Protein AF-A0A1J4K9X2-F1 (afdb_monomer_lite)

Radius of gyration: 19.68 Å; chains: 1; bounding box: 57×58×42 Å

Secondary structure (DSSP, 8-state):
----PPTT---HHHHHHHHHHHHHHHHHHHHHHHHHT-SSSSPPPHHHHHHHHHHHHH-TTS-HHHHHHHHHHTS-TTS-HHHHHHHHHHHHHHHHT-S--GGGHHHHHHHHHHHHHHHHS---HHHHHHHHHHHHHHHHHHHHHHHHHH-TTB-TTS-B-TT--SGGGHHHHHHHHHHHHHHHHTTHHHHHT---HHHHHHHHHHHHHHHHHHHHHHHH-S-TTS-HHHHHHHHHHHHGGGSHHHHHHS-PPPTT----PPPPSS-S--

Structure (mmCIF, N/CA/C/O backbone):
data_AF-A0A1J4K9X2-F1
#
_entry.id   AF-A0A1J4K9X2-F1
#
loop_
_atom_site.group_PDB
_atom_site.id
_atom_site.type_symbol
_atom_site.label_atom_id
_atom_site.label_alt_id
_atom_site.label_comp_id
_atom_site.label_asym_id
_atom_site.label_entity_id
_atom_site.label_seq_id
_atom_site.pdbx_PDB_ins_code
_atom_site.Cartn_x
_atom_site.Cartn_y
_atom_site.Cartn_z
_atom_site.occupancy
_atom_site.B_iso_or_equiv
_atom_site.auth_seq_id
_atom_site.auth_comp_id
_atom_site.auth_asym_id
_atom_site.auth_atom_id
_atom_site.pdbx_PDB_model_num
ATOM 1 N N . MET A 1 1 ? -35.913 -26.364 -2.328 1.00 36.84 1 MET A N 1
ATOM 2 C CA . MET A 1 1 ? -35.379 -27.328 -1.347 1.00 36.84 1 MET A CA 1
ATOM 3 C C . MET A 1 1 ? -33.873 -27.359 -1.511 1.00 36.84 1 MET A C 1
ATOM 5 O O . MET A 1 1 ? -33.392 -27.977 -2.449 1.00 36.84 1 MET A O 1
ATOM 9 N N . PHE A 1 2 ? -33.136 -26.627 -0.678 1.00 41.75 2 PHE A N 1
ATOM 10 C CA . PHE A 1 2 ? -31.701 -26.869 -0.557 1.00 41.75 2 PHE A CA 1
ATOM 11 C C . PHE A 1 2 ? -31.561 -28.119 0.301 1.00 41.75 2 PHE A C 1
ATOM 13 O O . PHE A 1 2 ? -32.084 -28.145 1.414 1.00 41.75 2 PHE A O 1
ATOM 20 N N . ALA A 1 3 ? -30.977 -29.172 -0.266 1.00 46.19 3 ALA A N 1
ATOM 21 C CA . ALA A 1 3 ? -30.720 -30.404 0.457 1.00 46.19 3 ALA A CA 1
ATOM 22 C C . ALA A 1 3 ? -29.917 -30.062 1.716 1.00 46.19 3 ALA A C 1
ATOM 24 O O . ALA A 1 3 ? -28.830 -29.491 1.640 1.00 46.19 3 ALA A O 1
ATOM 25 N N . SER A 1 4 ? -30.499 -30.356 2.874 1.00 53.84 4 SER A N 1
ATOM 26 C CA . SER A 1 4 ? -29.803 -30.361 4.150 1.00 53.84 4 SER A CA 1
ATOM 27 C C . SER A 1 4 ? -28.722 -31.429 4.070 1.00 53.84 4 SER A C 1
ATOM 29 O O . SER A 1 4 ? -29.032 -32.620 4.116 1.00 53.84 4 SER A O 1
ATOM 31 N N . THR A 1 5 ? -27.471 -31.022 3.885 1.00 54.16 5 THR A N 1
ATOM 32 C CA . THR A 1 5 ? -26.358 -31.969 3.892 1.00 54.16 5 THR A CA 1
ATOM 33 C C . THR A 1 5 ? -26.283 -32.643 5.264 1.00 54.16 5 THR A C 1
ATOM 35 O O . THR A 1 5 ? -26.309 -31.926 6.272 1.00 54.16 5 THR A O 1
ATOM 38 N N . PRO A 1 6 ? -26.201 -33.981 5.341 1.00 51.81 6 PRO A N 1
ATOM 39 C CA . PRO A 1 6 ? -26.071 -34.673 6.613 1.00 51.81 6 PRO A CA 1
ATOM 40 C C . PRO A 1 6 ? -24.732 -34.328 7.288 1.00 51.81 6 PRO A C 1
ATOM 42 O O . PRO A 1 6 ? -23.736 -34.097 6.596 1.00 51.81 6 PRO A O 1
ATOM 45 N N . PRO A 1 7 ? -24.658 -34.312 8.628 1.00 51.16 7 PRO A N 1
ATOM 46 C CA . PRO A 1 7 ? -23.388 -34.182 9.331 1.00 51.16 7 PRO A CA 1
ATOM 47 C C . PRO A 1 7 ? -22.519 -35.421 9.057 1.00 51.16 7 PRO A C 1
ATOM 49 O O . PRO A 1 7 ? -22.952 -36.534 9.343 1.00 51.16 7 PRO A O 1
ATOM 52 N N . GLY A 1 8 ? -21.297 -35.233 8.548 1.00 54.59 8 GLY A N 1
ATOM 53 C CA . GLY A 1 8 ? -20.278 -36.292 8.482 1.00 54.59 8 GLY A CA 1
ATOM 54 C C . GLY A 1 8 ? -19.940 -36.869 7.102 1.00 54.59 8 GLY A C 1
ATOM 55 O O . GLY A 1 8 ? -19.100 -37.760 7.041 1.00 54.59 8 GLY A O 1
ATOM 56 N N . GLU A 1 9 ? -20.516 -36.377 6.000 1.00 60.06 9 GLU A N 1
ATOM 57 C CA . GLU A 1 9 ? -20.011 -36.722 4.662 1.00 60.06 9 GLU A CA 1
ATOM 58 C C . GLU A 1 9 ? -18.861 -35.788 4.265 1.00 60.06 9 GLU A C 1
ATOM 60 O O . GLU A 1 9 ? -19.036 -34.573 4.129 1.00 60.06 9 GLU A O 1
ATOM 65 N N . ASP A 1 10 ? -17.668 -36.360 4.080 1.00 61.88 10 ASP A N 1
ATOM 66 C CA . ASP A 1 10 ? -16.527 -35.649 3.512 1.00 61.88 10 ASP A CA 1
ATOM 67 C C . ASP A 1 10 ? -16.889 -35.172 2.103 1.00 61.88 10 ASP A C 1
ATOM 69 O O . ASP A 1 10 ? -17.131 -35.963 1.187 1.00 61.88 10 ASP A O 1
ATOM 73 N N . TRP A 1 11 ? -16.897 -33.852 1.918 1.00 73.56 11 TRP A N 1
ATOM 74 C CA . TRP A 1 11 ? -17.095 -33.197 0.629 1.00 73.56 11 TRP A CA 1
ATOM 75 C C . TRP A 1 11 ? -15.867 -33.419 -0.262 1.00 73.56 11 TRP A C 1
ATOM 77 O O . TRP A 1 11 ? -15.106 -32.499 -0.558 1.00 73.56 11 TRP A O 1
ATOM 87 N N . THR A 1 12 ? -15.646 -34.658 -0.689 1.00 78.25 12 THR A N 1
ATOM 88 C CA . THR A 1 12 ? -14.474 -35.089 -1.461 1.00 78.25 12 THR A CA 1
ATOM 89 C C . THR A 1 12 ? -14.262 -34.241 -2.715 1.00 78.25 12 THR A C 1
ATOM 91 O O . THR A 1 12 ? -13.129 -33.864 -3.010 1.00 78.25 12 THR A O 1
ATOM 94 N N . TRP A 1 13 ? -15.334 -33.841 -3.407 1.00 79.88 13 TRP A N 1
ATOM 95 C CA . TRP A 1 13 ? -15.255 -32.925 -4.552 1.00 79.88 13 TRP A CA 1
ATOM 96 C C . TRP A 1 13 ? -14.777 -31.518 -4.159 1.00 79.88 13 TRP A C 1
ATOM 98 O O . TRP A 1 13 ? -14.015 -30.898 -4.900 1.00 79.88 13 TRP A O 1
ATOM 108 N N . LEU A 1 14 ? -15.170 -31.012 -2.986 1.00 79.62 14 LEU A N 1
ATOM 109 C CA . LEU A 1 14 ? -14.707 -29.722 -2.472 1.00 79.62 14 LEU A CA 1
ATOM 110 C C . LEU A 1 14 ? -13.222 -29.802 -2.100 1.00 79.62 14 LEU A C 1
ATOM 112 O O . LEU A 1 14 ? -12.459 -28.907 -2.459 1.00 79.62 14 LEU A O 1
ATOM 116 N N . GLY A 1 15 ? -12.799 -30.902 -1.471 1.00 79.06 15 GLY A N 1
ATOM 117 C CA . GLY A 1 15 ? -11.389 -31.183 -1.191 1.00 79.06 15 GLY A CA 1
ATOM 118 C C . GLY A 1 15 ? -10.542 -31.289 -2.466 1.00 79.06 15 GLY A C 1
ATOM 119 O O . GLY A 1 15 ? -9.458 -30.713 -2.544 1.00 79.06 15 GLY A O 1
ATOM 120 N N . GLN A 1 16 ? -11.054 -31.938 -3.517 1.00 82.88 16 GLN A N 1
ATOM 121 C CA . GLN A 1 16 ? -10.395 -32.002 -4.830 1.00 82.88 16 GLN A CA 1
ATOM 122 C C . GLN A 1 16 ? -10.286 -30.626 -5.503 1.00 82.88 16 GLN A C 1
ATOM 124 O O . GLN A 1 16 ? -9.248 -30.307 -6.094 1.00 82.88 16 GLN A O 1
ATOM 129 N N . LEU A 1 17 ? -11.327 -29.791 -5.404 1.00 82.62 17 LEU A N 1
ATOM 130 C CA . LEU A 1 17 ? -11.296 -28.413 -5.900 1.00 82.62 17 LEU A CA 1
ATOM 131 C C . LEU A 1 17 ? -10.273 -27.563 -5.140 1.00 82.62 17 LEU A C 1
ATOM 133 O O . LEU A 1 17 ? -9.493 -26.851 -5.775 1.00 82.62 17 LEU A O 1
ATOM 137 N N . GLN A 1 18 ? -10.235 -27.663 -3.808 1.00 81.69 18 GLN A N 1
ATOM 138 C CA . GLN A 1 18 ? -9.232 -26.992 -2.976 1.00 81.69 18 GLN A CA 1
ATOM 139 C C . GLN A 1 18 ? -7.816 -27.445 -3.357 1.00 81.69 18 GLN A C 1
ATOM 141 O O . GLN A 1 18 ? -6.967 -26.610 -3.665 1.00 81.69 18 GLN A O 1
ATOM 146 N N . GLY A 1 19 ? -7.572 -28.755 -3.457 1.00 81.31 19 GLY A N 1
ATOM 147 C CA . GLY A 1 19 ? -6.276 -29.303 -3.871 1.00 81.31 19 GLY A CA 1
ATOM 148 C C . GLY A 1 19 ? -5.841 -28.847 -5.271 1.00 81.31 19 GLY A C 1
ATOM 149 O O . GLY A 1 19 ? -4.687 -28.460 -5.477 1.00 81.31 19 GLY A O 1
ATOM 150 N N . SER A 1 20 ? -6.771 -28.812 -6.229 1.00 83.75 20 SER A N 1
ATOM 151 C CA . SER A 1 20 ? -6.511 -28.306 -7.586 1.00 83.75 20 SER A CA 1
ATOM 152 C C . SER A 1 20 ? -6.168 -26.815 -7.577 1.00 83.75 20 SER A C 1
ATOM 154 O O . SER A 1 20 ? -5.219 -26.393 -8.242 1.00 83.75 20 SER A O 1
ATOM 156 N N . TYR A 1 21 ? -6.887 -26.023 -6.776 1.00 84.44 21 TYR A N 1
ATOM 157 C CA . TYR A 1 21 ? -6.611 -24.601 -6.588 1.00 84.44 21 TYR A CA 1
ATOM 158 C C . TYR A 1 21 ? -5.212 -24.363 -6.001 1.00 84.44 21 TYR A C 1
ATOM 160 O O . TYR A 1 21 ? -4.457 -23.567 -6.563 1.00 84.44 21 TYR A O 1
ATOM 168 N N . HIS A 1 22 ? -4.826 -25.084 -4.945 1.00 84.06 22 HIS A N 1
ATOM 169 C CA . HIS A 1 22 ? -3.490 -24.994 -4.341 1.00 84.06 22 HIS A CA 1
ATOM 170 C C . HIS A 1 22 ? -2.377 -25.304 -5.355 1.00 84.06 22 HIS A C 1
ATOM 172 O O . HIS A 1 22 ? -1.406 -24.553 -5.496 1.00 84.06 22 HIS A O 1
ATOM 178 N N . LYS A 1 23 ? -2.537 -26.373 -6.145 1.00 85.06 23 LYS A N 1
ATOM 179 C CA . LYS A 1 23 ? -1.567 -26.765 -7.181 1.00 85.06 23 LYS A CA 1
ATOM 180 C C . LYS A 1 23 ? -1.438 -25.720 -8.296 1.00 85.06 23 LYS A C 1
ATOM 182 O O . LYS A 1 23 ? -0.334 -25.408 -8.747 1.00 85.06 23 LYS A O 1
ATOM 187 N N . TRP A 1 24 ? -2.551 -25.159 -8.764 1.00 83.12 24 TRP A N 1
ATOM 188 C CA . TRP A 1 24 ? -2.521 -24.116 -9.797 1.00 83.12 24 TRP A CA 1
ATOM 189 C C . TRP A 1 24 ? -1.937 -22.806 -9.287 1.00 83.12 24 TRP A C 1
ATOM 191 O O . TRP A 1 24 ? -1.211 -22.125 -10.014 1.00 83.12 24 TRP A O 1
ATOM 201 N N . THR A 1 25 ? -2.240 -22.457 -8.042 1.00 83.44 25 THR A N 1
ATOM 202 C CA . THR A 1 25 ? -1.777 -21.211 -7.441 1.00 83.44 25 THR A CA 1
ATOM 203 C C . THR A 1 25 ? -0.273 -21.265 -7.194 1.00 83.44 25 THR A C 1
ATOM 205 O O . THR A 1 25 ? 0.437 -20.374 -7.661 1.00 83.44 25 THR A O 1
ATOM 208 N N . SER A 1 26 ? 0.240 -22.344 -6.596 1.00 81.88 26 SER A N 1
ATOM 209 C CA . SER A 1 26 ? 1.683 -22.532 -6.374 1.00 81.88 26 SER A CA 1
ATOM 210 C C . SER A 1 26 ? 2.491 -22.528 -7.679 1.00 81.88 26 SER A C 1
ATOM 212 O O . SER A 1 26 ? 3.511 -21.848 -7.770 1.00 81.88 26 SER A O 1
ATOM 214 N N . SER A 1 27 ? 1.997 -23.189 -8.731 1.00 86.81 27 SER A N 1
ATOM 215 C CA . SER A 1 27 ? 2.657 -23.207 -10.049 1.00 86.81 27 SER A CA 1
ATOM 216 C C . SER A 1 27 ? 2.594 -21.873 -10.810 1.00 86.81 27 SER A C 1
ATOM 218 O O . SER A 1 27 ? 3.437 -21.613 -11.669 1.00 86.81 27 SER A O 1
ATOM 220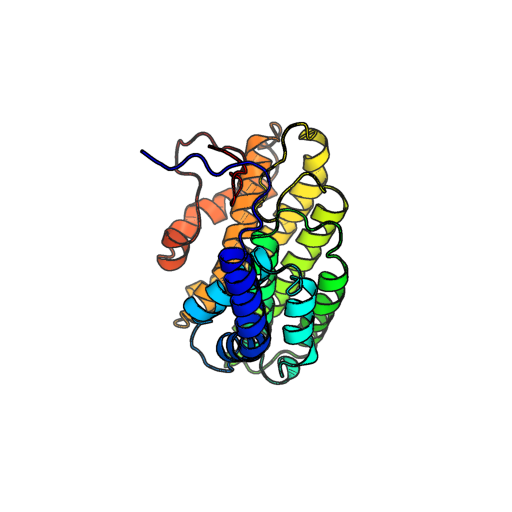 N N . SER A 1 28 ? 1.621 -21.006 -10.508 1.00 91.06 28 SER A N 1
ATOM 221 C CA . SER A 1 28 ? 1.394 -19.755 -11.248 1.00 91.06 28 SER A CA 1
ATOM 222 C C . SER A 1 28 ? 1.862 -18.488 -10.527 1.00 91.06 28 SER A C 1
ATOM 224 O O . SER A 1 28 ? 2.016 -17.448 -11.180 1.00 91.06 28 SER A O 1
ATOM 226 N N . LEU A 1 29 ? 2.077 -18.546 -9.209 1.00 93.12 29 LEU A N 1
ATOM 227 C CA . LEU A 1 29 ? 2.351 -17.383 -8.361 1.00 93.12 29 LEU A CA 1
ATOM 228 C C . LEU A 1 29 ? 3.569 -16.582 -8.840 1.00 93.12 29 LEU A C 1
ATOM 230 O O . LEU A 1 29 ? 3.461 -15.376 -9.068 1.00 93.12 29 LEU A O 1
ATOM 234 N N . SER A 1 30 ? 4.697 -17.254 -9.083 1.00 93.38 30 SER A N 1
ATOM 235 C CA . SER A 1 30 ? 5.935 -16.632 -9.582 1.00 93.38 30 SER A CA 1
ATOM 236 C C . SER A 1 30 ? 5.719 -15.898 -10.913 1.00 93.38 30 SER A C 1
ATOM 238 O O . SER A 1 30 ? 6.192 -14.774 -11.112 1.00 93.38 30 SER A O 1
ATOM 240 N N . SER A 1 31 ? 4.917 -16.484 -11.812 1.00 95.88 31 SER A N 1
ATOM 241 C CA . SER A 1 31 ? 4.542 -15.873 -13.090 1.00 95.88 31 SER A CA 1
ATOM 242 C C . SER A 1 31 ? 3.715 -14.606 -12.886 1.00 95.88 31 SER A C 1
ATOM 244 O O . SER A 1 31 ? 3.932 -13.612 -13.583 1.00 95.88 31 SER A O 1
ATOM 246 N N . TRP A 1 32 ? 2.759 -14.611 -11.952 1.00 97.19 32 TRP A N 1
ATOM 247 C CA . TRP A 1 32 ? 1.945 -13.431 -11.655 1.00 97.19 32 TRP A CA 1
ATOM 248 C C . TRP A 1 32 ? 2.773 -12.320 -11.012 1.00 97.19 32 TRP A C 1
ATOM 250 O O . TRP A 1 32 ? 2.668 -11.181 -11.467 1.00 97.19 32 TRP A O 1
ATOM 260 N N . LEU A 1 33 ? 3.641 -12.650 -10.051 1.00 97.00 33 LEU A N 1
ATOM 261 C CA . LEU A 1 33 ? 4.551 -11.699 -9.402 1.00 97.00 33 LEU A CA 1
ATOM 262 C C . LEU A 1 33 ? 5.499 -11.058 -10.419 1.00 97.00 33 LEU A C 1
ATOM 264 O O . LEU A 1 33 ? 5.585 -9.833 -10.509 1.00 97.00 33 LEU A O 1
ATOM 268 N N . THR A 1 34 ? 6.119 -11.866 -11.281 1.00 96.75 34 THR A N 1
ATOM 269 C CA . THR A 1 34 ? 6.989 -11.380 -12.363 1.00 96.75 34 THR A CA 1
ATOM 270 C C . THR A 1 34 ? 6.233 -10.508 -13.368 1.00 96.75 34 THR A C 1
ATOM 272 O O . THR A 1 34 ? 6.741 -9.483 -13.821 1.00 96.75 34 THR A O 1
ATOM 275 N N . LYS A 1 35 ? 4.999 -10.882 -13.734 1.00 97.31 35 LYS A N 1
ATOM 276 C CA . LYS A 1 35 ? 4.174 -10.100 -14.671 1.00 97.31 35 LYS A CA 1
ATOM 277 C C . LYS A 1 35 ? 3.689 -8.781 -14.072 1.00 97.31 35 LYS A C 1
ATOM 279 O O . LYS A 1 35 ? 3.545 -7.822 -14.829 1.00 97.31 35 LYS A O 1
ATOM 284 N N . ALA A 1 36 ? 3.435 -8.731 -12.767 1.00 97.44 36 ALA A N 1
ATOM 285 C CA . ALA A 1 36 ? 3.026 -7.519 -12.064 1.00 97.44 36 ALA A CA 1
ATOM 286 C C . ALA A 1 36 ? 4.192 -6.534 -11.857 1.00 97.44 36 ALA A C 1
ATOM 288 O O . ALA A 1 36 ? 3.965 -5.330 -11.819 1.00 97.44 36 ALA A O 1
ATOM 289 N N . THR A 1 37 ? 5.434 -7.027 -11.812 1.00 97.81 37 THR A N 1
ATOM 290 C CA . THR A 1 37 ? 6.649 -6.248 -11.500 1.00 97.81 37 THR A CA 1
ATOM 291 C C . THR A 1 37 ? 7.623 -6.167 -12.681 1.00 97.81 37 THR A C 1
ATOM 293 O O . THR A 1 37 ? 8.842 -6.264 -12.532 1.00 97.81 37 THR A O 1
ATOM 296 N N . LYS A 1 38 ? 7.101 -6.030 -13.906 1.00 96.38 38 LYS A N 1
ATOM 297 C CA . LYS A 1 38 ? 7.948 -5.796 -15.087 1.00 96.38 38 LYS A CA 1
ATOM 298 C C . LYS A 1 38 ? 8.507 -4.369 -15.085 1.00 96.38 38 LYS A C 1
ATOM 300 O O . LYS A 1 38 ? 7.772 -3.434 -14.761 1.00 96.38 38 LYS A O 1
ATOM 305 N N . ALA A 1 39 ? 9.738 -4.218 -15.576 1.00 94.19 39 ALA A N 1
ATOM 306 C CA . ALA A 1 39 ? 10.434 -2.960 -15.888 1.00 94.19 39 ALA A CA 1
ATOM 307 C C . ALA A 1 39 ? 9.805 -2.196 -17.077 1.00 94.19 39 ALA A C 1
ATOM 309 O O . ALA A 1 39 ? 10.451 -1.865 -18.068 1.00 94.19 39 ALA A O 1
ATOM 310 N N . LYS A 1 40 ? 8.492 -1.986 -17.024 1.00 93.31 40 LYS A N 1
ATOM 311 C CA . LYS A 1 40 ? 7.721 -1.208 -17.997 1.00 93.31 40 LYS A CA 1
ATOM 312 C C . LYS A 1 40 ? 7.156 0.028 -17.315 1.00 93.31 40 LYS A C 1
ATOM 3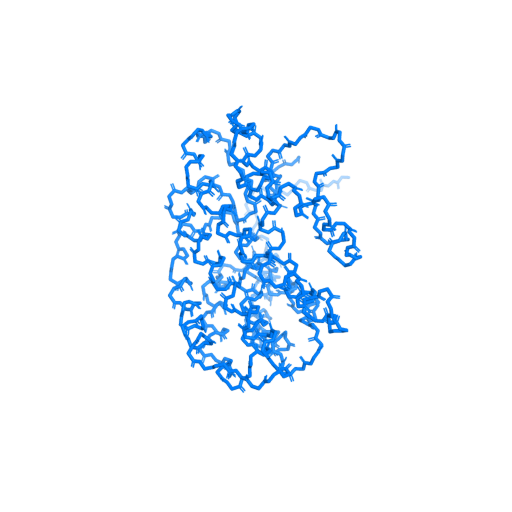14 O O . LYS A 1 40 ? 6.929 -0.011 -16.110 1.00 93.31 40 LYS A O 1
ATOM 319 N N . TYR A 1 41 ? 6.852 1.059 -18.087 1.00 93.00 41 TYR A N 1
ATOM 320 C CA . TYR A 1 41 ? 6.121 2.242 -17.616 1.00 93.00 41 TYR A CA 1
ATOM 321 C C . TYR A 1 41 ? 4.603 2.009 -17.531 1.00 93.00 41 TYR A C 1
ATOM 323 O O . TYR A 1 41 ? 3.845 2.954 -17.391 1.00 93.00 41 TYR A O 1
ATOM 331 N N . ASP A 1 42 ? 4.155 0.751 -17.627 1.00 95.00 42 ASP A N 1
ATOM 332 C CA . ASP A 1 42 ? 2.770 0.365 -17.357 1.00 95.00 42 ASP A CA 1
ATOM 333 C C . ASP A 1 42 ? 2.586 0.058 -15.864 1.00 95.00 42 ASP A C 1
ATOM 335 O O . ASP A 1 42 ? 3.457 -0.605 -15.273 1.00 95.00 42 ASP A O 1
ATOM 339 N N . PRO A 1 43 ? 1.429 0.380 -15.267 1.00 95.94 43 PRO A N 1
ATOM 340 C CA . PRO A 1 43 ? 1.153 0.008 -13.890 1.00 95.94 43 PRO A CA 1
ATOM 341 C C . PRO A 1 43 ? 1.085 -1.516 -13.714 1.00 95.94 43 PRO A C 1
ATOM 343 O O . PRO A 1 43 ? 0.844 -2.257 -14.681 1.00 95.94 43 PRO A O 1
ATOM 346 N N . PRO A 1 44 ? 1.270 -2.032 -12.481 1.00 97.31 44 PRO A N 1
ATOM 347 C CA . PRO A 1 44 ? 0.956 -3.421 -12.173 1.00 97.31 44 PRO A CA 1
ATOM 348 C C . PRO A 1 44 ? -0.448 -3.772 -12.668 1.00 97.31 44 PRO A C 1
ATOM 350 O O . PRO A 1 44 ? -1.443 -3.177 -12.260 1.00 97.31 44 PRO A O 1
ATOM 353 N N . LYS A 1 45 ? -0.557 -4.751 -13.574 1.00 95.50 45 LYS A N 1
ATOM 354 C CA . LYS A 1 45 ? -1.867 -5.113 -14.131 1.00 95.50 45 LYS A CA 1
ATOM 355 C C . LYS A 1 45 ? -2.771 -5.630 -13.014 1.00 95.50 45 LYS A C 1
ATOM 357 O O . LYS A 1 45 ? -2.476 -6.679 -12.435 1.00 95.50 45 LYS A O 1
ATOM 362 N N . ALA A 1 46 ? -3.914 -4.975 -12.808 1.00 93.44 46 ALA A N 1
ATOM 363 C CA . ALA A 1 46 ? -4.869 -5.285 -11.740 1.00 93.44 46 ALA A CA 1
ATOM 364 C C . ALA A 1 46 ? -5.229 -6.779 -11.651 1.00 93.44 46 ALA A C 1
ATOM 366 O O . ALA A 1 46 ? -5.304 -7.341 -10.562 1.00 93.44 46 ALA A O 1
ATOM 367 N N . LYS A 1 47 ? -5.364 -7.476 -12.791 1.00 96.12 47 LYS A N 1
ATOM 368 C CA . LYS A 1 47 ? -5.646 -8.923 -12.810 1.00 96.12 47 LYS A CA 1
ATOM 369 C C . LYS A 1 47 ? -4.571 -9.784 -12.136 1.00 96.12 47 LYS A C 1
ATOM 371 O O . LYS A 1 47 ? -4.900 -10.840 -11.609 1.00 96.12 47 LYS A O 1
ATOM 376 N N . HIS A 1 48 ? -3.298 -9.388 -12.190 1.00 97.25 48 HIS A N 1
ATOM 377 C CA . HIS A 1 48 ? -2.207 -10.126 -11.547 1.00 97.25 48 HIS A CA 1
ATOM 378 C C . HIS A 1 48 ? -2.145 -9.801 -10.060 1.00 97.25 48 HIS A C 1
ATOM 380 O O . HIS A 1 48 ? -2.105 -10.729 -9.259 1.00 97.25 48 HIS A O 1
ATOM 386 N N . VAL A 1 49 ? -2.255 -8.518 -9.705 1.00 96.75 49 VAL A N 1
ATOM 387 C CA . VAL A 1 49 ? -2.328 -8.061 -8.309 1.00 96.75 49 VAL A CA 1
ATOM 388 C C . VAL A 1 49 ? -3.488 -8.750 -7.586 1.00 96.75 49 VAL A C 1
ATOM 390 O O . VAL A 1 49 ? -3.280 -9.405 -6.573 1.00 96.75 49 VAL A O 1
ATOM 393 N N . ARG A 1 50 ? -4.694 -8.743 -8.171 1.00 94.88 50 ARG A N 1
ATOM 394 C CA . ARG A 1 50 ? -5.874 -9.413 -7.604 1.00 94.88 50 ARG A CA 1
ATOM 395 C C . ARG A 1 50 ? -5.669 -10.914 -7.401 1.00 94.88 50 ARG A C 1
ATOM 397 O O . ARG A 1 50 ? -6.115 -11.448 -6.395 1.00 94.88 50 ARG A O 1
ATOM 404 N N . ARG A 1 51 ? -5.013 -11.607 -8.337 1.00 95.31 51 ARG A N 1
ATOM 405 C CA . ARG A 1 51 ? -4.724 -13.045 -8.189 1.00 95.31 51 ARG A CA 1
ATOM 406 C C . ARG A 1 51 ? -3.753 -13.316 -7.043 1.00 95.31 51 ARG A C 1
ATOM 408 O O . ARG A 1 51 ? -3.973 -14.278 -6.323 1.00 95.31 51 ARG A O 1
ATOM 415 N N . ILE A 1 52 ? -2.740 -12.468 -6.862 1.00 95.94 52 ILE A N 1
ATOM 416 C CA . ILE A 1 52 ? -1.794 -12.553 -5.740 1.00 95.94 52 ILE A CA 1
ATOM 417 C C . ILE A 1 52 ? -2.526 -12.326 -4.410 1.00 95.94 52 ILE A C 1
ATOM 419 O O . ILE A 1 52 ? -2.393 -13.141 -3.508 1.00 95.94 52 ILE A O 1
ATOM 423 N N . LEU A 1 53 ? -3.365 -11.287 -4.313 1.00 94.19 53 LEU A N 1
ATOM 424 C CA . LEU A 1 53 ? -4.154 -11.020 -3.103 1.00 94.19 53 LEU A CA 1
ATOM 425 C C . LEU A 1 53 ? -5.085 -12.184 -2.759 1.00 94.19 53 LEU A C 1
ATOM 427 O O . LEU A 1 53 ? -5.100 -12.658 -1.631 1.00 94.19 53 LEU A O 1
ATOM 431 N N . VAL A 1 54 ? -5.847 -12.675 -3.742 1.00 92.62 54 VAL A N 1
ATOM 432 C CA . VAL A 1 54 ? -6.771 -13.798 -3.534 1.00 92.62 54 VAL A CA 1
ATOM 433 C C . VAL A 1 54 ? -6.015 -15.068 -3.149 1.00 92.62 54 VAL A C 1
ATOM 435 O O . VAL A 1 54 ? -6.492 -15.793 -2.284 1.00 92.62 54 VAL A O 1
ATOM 438 N N . ALA A 1 55 ? -4.848 -15.318 -3.749 1.00 91.75 55 ALA A N 1
ATOM 439 C CA . ALA A 1 55 ? -3.980 -16.425 -3.366 1.00 91.75 55 ALA A CA 1
ATOM 440 C C . ALA A 1 55 ? -3.571 -16.319 -1.892 1.00 91.75 55 ALA A C 1
ATOM 442 O O . ALA A 1 55 ? -3.805 -17.257 -1.142 1.00 91.75 55 ALA A O 1
ATOM 443 N N . SER A 1 56 ? -3.069 -15.161 -1.455 1.00 91.19 56 SER A N 1
ATOM 444 C CA . SER A 1 56 ? -2.658 -14.964 -0.060 1.00 91.19 56 SER A CA 1
ATOM 445 C C . SER A 1 56 ? -3.796 -14.995 0.957 1.00 91.19 56 SER A C 1
ATOM 447 O O . SER A 1 56 ? -3.554 -15.274 2.124 1.00 91.19 56 SER A O 1
ATOM 449 N N . LEU A 1 57 ? -5.033 -14.723 0.536 1.00 88.50 57 LEU A N 1
ATOM 450 C CA . LEU A 1 57 ? -6.209 -14.803 1.407 1.00 88.50 57 LEU A CA 1
ATOM 451 C C . LEU A 1 57 ? -6.816 -16.209 1.480 1.00 88.50 57 LEU A C 1
ATOM 453 O O . LEU A 1 57 ? -7.460 -16.543 2.469 1.00 88.50 57 LEU A O 1
ATOM 457 N N . ARG A 1 58 ? -6.682 -17.014 0.420 1.00 86.19 58 ARG A N 1
ATOM 458 C CA . ARG A 1 58 ? -7.335 -18.331 0.313 1.00 86.19 58 ARG A CA 1
ATOM 459 C C . ARG A 1 58 ? -6.402 -19.504 0.562 1.00 86.19 58 ARG A C 1
ATOM 461 O O . ARG A 1 58 ? -6.883 -20.594 0.849 1.00 86.19 58 ARG A O 1
ATOM 468 N N . ASP A 1 59 ? -5.102 -19.302 0.407 1.00 85.38 59 ASP A N 1
ATOM 469 C CA . ASP A 1 59 ? -4.098 -20.346 0.513 1.00 85.38 59 ASP A CA 1
ATOM 470 C C . ASP A 1 59 ? -3.102 -20.006 1.622 1.00 85.38 59 ASP A C 1
ATOM 472 O O . ASP A 1 59 ? -2.239 -19.144 1.458 1.00 85.38 59 ASP A O 1
ATOM 476 N N . ALA A 1 60 ? -3.197 -20.722 2.743 1.00 81.94 60 ALA A N 1
ATOM 477 C CA . ALA A 1 60 ? -2.314 -20.534 3.891 1.00 81.94 60 ALA A CA 1
ATOM 478 C C . ALA A 1 60 ? -0.828 -20.779 3.560 1.00 81.94 60 ALA A C 1
ATOM 480 O O . ALA A 1 60 ? 0.045 -20.255 4.251 1.00 81.94 60 ALA A O 1
ATOM 481 N N . SER A 1 61 ? -0.516 -21.530 2.494 1.00 83.44 61 SER A N 1
ATOM 482 C CA . SER A 1 61 ? 0.869 -21.719 2.041 1.00 83.44 61 SER A CA 1
ATOM 483 C C . SER A 1 61 ? 1.461 -20.461 1.382 1.00 83.44 61 SER A C 1
ATOM 485 O O . SER A 1 61 ? 2.684 -20.307 1.297 1.00 83.44 61 SER A O 1
ATOM 487 N N . ILE A 1 62 ? 0.612 -19.518 0.963 1.00 88.75 62 ILE A N 1
ATOM 488 C CA . ILE A 1 62 ? 0.993 -18.283 0.270 1.00 88.75 62 ILE A CA 1
ATOM 489 C C . ILE A 1 62 ? 0.878 -17.107 1.238 1.00 88.75 62 ILE A C 1
ATOM 491 O O . ILE A 1 62 ? 0.080 -16.185 1.075 1.00 88.75 62 ILE A O 1
ATOM 495 N N . SER A 1 63 ? 1.715 -17.121 2.270 1.00 91.00 63 SER A N 1
ATOM 496 C CA . SER A 1 63 ? 1.750 -16.030 3.242 1.00 91.00 63 SER A CA 1
ATOM 497 C C . SER A 1 63 ? 2.248 -14.715 2.610 1.00 91.00 63 SER A C 1
ATOM 499 O O . SER A 1 63 ? 3.076 -14.742 1.688 1.00 91.00 63 SER A O 1
ATOM 501 N N . PRO A 1 64 ? 1.822 -13.545 3.128 1.00 93.81 64 PRO A N 1
ATOM 502 C CA . PRO A 1 64 ? 2.392 -12.255 2.737 1.00 93.81 64 PRO A CA 1
ATOM 503 C C . PRO A 1 64 ? 3.918 -12.222 2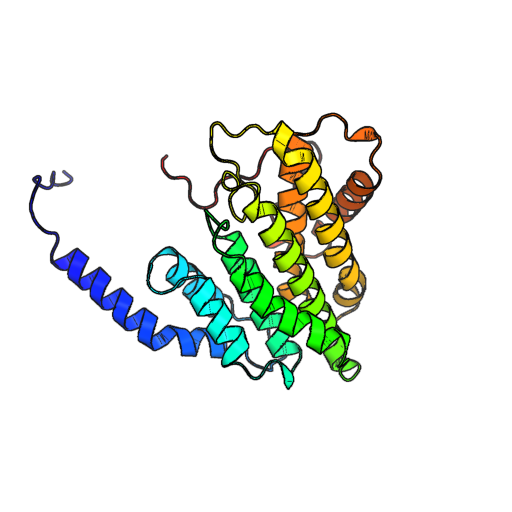.853 1.00 93.81 64 PRO A C 1
ATOM 505 O O . PRO A 1 64 ? 4.586 -11.639 2.007 1.00 93.81 64 PRO A O 1
ATOM 508 N N . TYR A 1 65 ? 4.484 -12.907 3.853 1.00 94.31 65 TYR A N 1
ATOM 509 C CA . TYR A 1 65 ? 5.931 -13.030 4.009 1.00 94.31 65 TYR A CA 1
ATOM 510 C C . TYR A 1 65 ? 6.584 -13.762 2.829 1.00 94.31 65 TYR A C 1
ATOM 512 O O . TYR A 1 65 ? 7.550 -13.251 2.270 1.00 94.31 65 TYR A O 1
ATOM 520 N N . ASN A 1 66 ? 6.038 -14.904 2.397 1.00 93.00 66 ASN A N 1
ATOM 521 C CA . ASN A 1 66 ? 6.575 -15.663 1.261 1.00 93.00 66 ASN A CA 1
ATOM 522 C C . ASN A 1 66 ? 6.520 -14.848 -0.039 1.00 93.00 66 ASN A C 1
ATOM 524 O O . ASN A 1 66 ? 7.460 -14.873 -0.835 1.00 93.00 66 ASN A O 1
ATOM 528 N N . VAL A 1 67 ? 5.439 -14.088 -0.239 1.00 96.25 67 VAL A N 1
ATOM 529 C CA . VAL A 1 67 ? 5.309 -13.198 -1.397 1.00 96.25 67 VAL A CA 1
ATOM 530 C C . VAL A 1 67 ? 6.330 -12.060 -1.339 1.00 96.25 67 VAL A C 1
ATOM 532 O O . VAL A 1 67 ? 7.032 -11.831 -2.324 1.00 96.25 67 VAL A O 1
ATOM 535 N N . SER A 1 68 ? 6.456 -11.380 -0.196 1.00 97.25 68 SER A N 1
ATOM 536 C CA . SER A 1 68 ? 7.451 -10.320 0.013 1.00 97.25 68 SER A CA 1
ATOM 537 C C . SER A 1 68 ? 8.869 -10.831 -0.204 1.00 97.25 68 SER A C 1
ATOM 539 O O . SER A 1 68 ? 9.649 -10.201 -0.912 1.00 97.25 68 SER A O 1
ATOM 541 N N . ARG A 1 69 ? 9.185 -12.013 0.330 1.00 96.50 69 ARG A N 1
ATOM 542 C CA . ARG A 1 69 ? 10.480 -12.664 0.151 1.00 96.50 69 ARG A CA 1
ATOM 543 C C . ARG A 1 69 ? 10.793 -12.886 -1.325 1.00 96.50 69 ARG A C 1
ATOM 545 O O . ARG A 1 69 ? 11.834 -12.438 -1.782 1.00 96.50 69 ARG A O 1
ATOM 552 N N . TYR A 1 70 ? 9.871 -13.463 -2.098 1.00 96.44 70 TYR A N 1
ATOM 553 C CA . TYR A 1 70 ? 10.055 -13.614 -3.546 1.00 96.44 70 TYR A CA 1
ATOM 554 C C . TYR A 1 70 ? 10.270 -12.261 -4.245 1.00 96.44 70 TYR A C 1
ATOM 556 O O . TYR A 1 70 ? 11.144 -12.119 -5.096 1.00 96.44 70 TYR A O 1
ATOM 564 N N . LEU A 1 71 ? 9.479 -11.243 -3.894 1.00 97.81 71 LEU A N 1
ATOM 565 C CA . LEU A 1 71 ? 9.580 -9.917 -4.504 1.00 97.81 71 LEU A CA 1
ATOM 566 C C . LEU A 1 71 ? 10.926 -9.228 -4.237 1.00 97.81 71 LEU A C 1
ATOM 568 O O . LEU A 1 71 ? 11.372 -8.463 -5.092 1.00 97.81 71 LEU A O 1
ATOM 572 N N . ILE A 1 72 ? 11.556 -9.483 -3.089 1.00 97.50 72 ILE A N 1
ATOM 573 C CA . ILE A 1 72 ? 12.822 -8.850 -2.695 1.00 97.50 72 ILE A CA 1
ATOM 574 C C . ILE A 1 72 ? 14.045 -9.716 -3.031 1.00 97.50 72 ILE A C 1
ATOM 576 O O . ILE A 1 72 ? 15.088 -9.175 -3.389 1.00 97.50 72 ILE A O 1
ATOM 580 N N . GLU A 1 73 ? 13.948 -11.039 -2.962 1.00 96.44 73 GLU A N 1
ATOM 581 C CA . GLU A 1 73 ? 15.088 -11.930 -3.216 1.00 96.44 73 GLU A CA 1
ATOM 582 C C . GLU A 1 73 ? 15.218 -12.303 -4.702 1.00 96.44 73 GLU A C 1
ATOM 584 O O . GLU A 1 73 ? 16.330 -12.356 -5.217 1.00 96.44 73 GLU A O 1
ATOM 589 N N . GLU A 1 74 ? 14.105 -12.479 -5.425 1.00 96.31 74 GLU A N 1
ATOM 590 C CA . GLU A 1 74 ? 14.123 -13.014 -6.801 1.00 96.31 74 GLU A CA 1
ATOM 591 C C . GLU A 1 74 ? 13.967 -11.944 -7.889 1.00 96.31 74 GLU A C 1
ATOM 593 O O . GLU A 1 74 ? 14.294 -12.162 -9.060 1.00 96.31 74 GLU A O 1
ATOM 598 N N . ARG A 1 75 ? 13.399 -10.776 -7.561 1.00 96.94 75 ARG A N 1
ATOM 599 C CA . ARG A 1 75 ? 13.199 -9.709 -8.556 1.00 96.94 75 ARG A CA 1
ATOM 600 C C . ARG A 1 75 ? 14.440 -8.819 -8.631 1.00 96.94 75 ARG A C 1
ATOM 602 O O . ARG A 1 75 ? 14.975 -8.443 -7.592 1.00 96.94 75 ARG A O 1
ATOM 609 N N . PRO A 1 76 ? 14.861 -8.383 -9.834 1.00 96.75 76 PRO A N 1
ATOM 610 C CA . PRO A 1 76 ? 16.054 -7.553 -10.010 1.00 96.75 76 PRO A CA 1
ATOM 611 C C . PRO A 1 76 ? 15.761 -6.077 -9.695 1.00 96.75 76 PRO A C 1
ATOM 613 O O . PRO A 1 76 ? 15.991 -5.192 -10.515 1.00 96.75 76 PRO A O 1
ATOM 616 N N . TRP A 1 77 ? 15.201 -5.802 -8.516 1.00 96.88 77 TRP A N 1
ATOM 617 C CA . TRP A 1 77 ? 14.756 -4.467 -8.124 1.00 96.88 77 TRP A CA 1
ATOM 618 C C . TRP A 1 77 ? 15.906 -3.485 -7.918 1.00 96.88 77 TRP A C 1
ATOM 620 O O . TRP A 1 77 ? 15.657 -2.296 -8.018 1.00 96.88 77 TRP A O 1
ATOM 630 N N . ARG A 1 78 ? 17.141 -3.950 -7.673 1.00 96.12 78 ARG A N 1
ATOM 631 C CA . ARG A 1 78 ? 18.342 -3.094 -7.589 1.00 96.12 78 ARG A CA 1
ATOM 632 C C . ARG A 1 78 ? 18.725 -2.485 -8.936 1.00 96.12 78 ARG A C 1
ATOM 634 O O . ARG A 1 78 ? 19.276 -1.399 -8.992 1.00 96.12 78 ARG A O 1
ATOM 641 N N . ASN A 1 79 ? 18.388 -3.171 -10.025 1.00 95.00 79 ASN A N 1
ATOM 642 C CA . ASN A 1 79 ? 18.760 -2.746 -11.371 1.00 95.00 79 ASN A CA 1
ATOM 643 C C . ASN A 1 79 ? 17.734 -1.773 -11.973 1.00 95.00 79 ASN A C 1
ATOM 645 O O . ASN A 1 79 ? 18.002 -1.170 -13.006 1.00 95.00 79 ASN A O 1
ATOM 649 N N . ASP A 1 80 ? 16.534 -1.674 -11.388 1.00 95.94 80 ASP A N 1
ATOM 650 C CA . ASP A 1 80 ? 15.440 -0.880 -11.944 1.00 95.94 80 ASP A CA 1
ATOM 651 C C . ASP A 1 80 ? 14.457 -0.424 -10.856 1.00 95.94 80 ASP A C 1
ATOM 653 O O . ASP A 1 80 ? 13.686 -1.221 -10.303 1.00 95.94 80 ASP A O 1
ATOM 657 N N . ALA A 1 81 ? 14.428 0.885 -10.600 1.00 96.62 81 ALA A N 1
ATOM 658 C CA . ALA A 1 81 ? 13.573 1.493 -9.585 1.00 96.62 81 ALA A CA 1
ATOM 659 C C . ALA A 1 81 ? 12.070 1.255 -9.832 1.00 96.62 81 ALA A C 1
ATOM 661 O O . ALA A 1 81 ? 11.284 1.184 -8.885 1.00 96.62 81 ALA A O 1
ATOM 662 N N . ARG A 1 82 ? 11.643 1.046 -11.087 1.00 96.62 82 ARG A N 1
ATOM 663 C CA . ARG A 1 82 ? 10.242 0.723 -11.412 1.00 96.62 82 ARG A CA 1
ATOM 664 C C . ARG A 1 82 ? 9.870 -0.661 -10.907 1.00 96.62 82 ARG A C 1
ATOM 666 O O . ARG A 1 82 ? 8.729 -0.877 -10.507 1.00 96.62 82 ARG A O 1
ATOM 673 N N . ILE A 1 83 ? 10.805 -1.614 -10.939 1.00 98.06 83 ILE A N 1
ATOM 674 C CA . ILE A 1 83 ? 10.587 -2.939 -10.348 1.00 98.06 83 ILE A CA 1
ATOM 675 C C . ILE A 1 83 ? 10.465 -2.792 -8.832 1.00 98.06 83 ILE A C 1
ATOM 677 O O . ILE A 1 83 ? 9.505 -3.316 -8.272 1.00 98.06 83 ILE A O 1
ATOM 681 N N . ALA A 1 84 ? 11.365 -2.038 -8.193 1.00 98.19 84 ALA A N 1
ATOM 682 C CA . ALA A 1 84 ? 11.334 -1.801 -6.749 1.00 98.19 84 ALA A CA 1
ATOM 683 C C . ALA A 1 84 ? 9.996 -1.207 -6.283 1.00 98.19 84 ALA A C 1
ATOM 685 O O . ALA A 1 84 ? 9.335 -1.783 -5.418 1.00 98.19 84 ALA A O 1
ATOM 686 N N . ALA A 1 85 ? 9.542 -0.128 -6.926 1.00 98.19 85 ALA A N 1
ATOM 687 C CA . ALA A 1 85 ? 8.281 0.525 -6.590 1.00 98.19 85 ALA A CA 1
ATOM 688 C C . ALA A 1 85 ? 7.079 -0.421 -6.744 1.00 98.19 85 ALA A C 1
ATOM 690 O O . ALA A 1 85 ? 6.207 -0.471 -5.881 1.00 98.19 85 ALA A O 1
ATOM 691 N N . LYS A 1 86 ? 7.049 -1.238 -7.807 1.00 98.69 86 LYS A N 1
ATOM 692 C CA . LYS A 1 86 ? 5.981 -2.229 -8.024 1.00 98.69 86 LYS A CA 1
ATOM 693 C C . LYS A 1 86 ? 6.023 -3.376 -7.020 1.00 98.69 86 LYS A C 1
ATOM 695 O O . LYS A 1 86 ? 4.965 -3.865 -6.634 1.00 98.69 86 LYS A O 1
ATOM 700 N N . CYS A 1 87 ? 7.213 -3.825 -6.616 1.00 98.62 87 CYS A N 1
ATOM 701 C CA . CYS A 1 87 ? 7.363 -4.825 -5.562 1.00 98.62 87 CYS A CA 1
ATOM 702 C C . CYS A 1 87 ? 6.773 -4.298 -4.250 1.00 98.62 87 CYS A C 1
ATOM 704 O O . CYS A 1 87 ? 5.883 -4.932 -3.688 1.00 98.62 87 CYS A O 1
ATOM 706 N N . LEU A 1 88 ? 7.203 -3.113 -3.810 1.00 98.62 88 LEU A N 1
ATOM 707 C CA . LEU A 1 88 ? 6.736 -2.516 -2.559 1.00 98.62 88 LEU A CA 1
ATOM 708 C C . LEU A 1 88 ? 5.242 -2.162 -2.599 1.00 98.62 88 LEU A C 1
ATOM 710 O O . LEU A 1 88 ? 4.539 -2.407 -1.624 1.00 98.62 88 LEU A O 1
ATOM 714 N N . TYR A 1 89 ? 4.724 -1.709 -3.745 1.00 98.56 89 TYR A N 1
ATOM 715 C CA . TYR A 1 89 ? 3.286 -1.533 -3.979 1.00 98.56 89 TYR A CA 1
ATOM 716 C C . TYR A 1 89 ? 2.486 -2.814 -3.694 1.00 98.56 89 TYR A C 1
ATOM 718 O O . TYR A 1 89 ? 1.488 -2.776 -2.977 1.00 98.56 89 TYR A O 1
ATOM 726 N N . ILE A 1 90 ? 2.925 -3.968 -4.217 1.00 98.62 90 ILE A N 1
ATOM 727 C CA . ILE A 1 90 ? 2.236 -5.247 -3.976 1.00 98.62 90 ILE A CA 1
ATOM 728 C C . ILE A 1 90 ? 2.297 -5.617 -2.491 1.00 98.62 90 ILE A C 1
ATOM 730 O O . ILE A 1 90 ? 1.298 -6.087 -1.949 1.00 98.62 90 ILE A O 1
ATOM 734 N N . ILE A 1 91 ? 3.443 -5.400 -1.839 1.00 98.62 91 ILE A N 1
ATOM 735 C CA . ILE A 1 91 ? 3.626 -5.704 -0.415 1.00 98.62 91 ILE A CA 1
ATOM 736 C C . ILE A 1 91 ? 2.691 -4.847 0.444 1.00 98.62 91 ILE A C 1
ATOM 738 O O . ILE A 1 91 ? 1.978 -5.398 1.281 1.00 98.62 91 ILE A O 1
ATOM 742 N N . LEU A 1 92 ? 2.625 -3.532 0.214 1.00 98.56 92 LEU A N 1
ATOM 743 C CA . LEU A 1 92 ? 1.744 -2.650 0.983 1.00 98.56 92 LEU A CA 1
ATOM 744 C C . LEU A 1 92 ? 0.271 -3.046 0.818 1.00 98.56 92 LEU A C 1
ATOM 746 O O . LEU A 1 92 ? -0.439 -3.181 1.813 1.00 98.56 92 LEU A O 1
ATOM 750 N N . ILE A 1 93 ? -0.178 -3.331 -0.409 1.00 97.69 93 ILE A N 1
ATOM 751 C CA . ILE A 1 93 ? -1.561 -3.780 -0.628 1.00 97.69 93 ILE A CA 1
ATOM 752 C C . ILE A 1 93 ? -1.816 -5.126 0.053 1.00 97.69 93 ILE A C 1
ATOM 754 O O . ILE A 1 93 ? -2.867 -5.308 0.660 1.00 97.69 93 ILE A O 1
ATOM 758 N N . LEU A 1 94 ? -0.874 -6.072 0.003 1.00 97.06 94 LEU A N 1
ATOM 759 C CA . LEU A 1 94 ? -1.024 -7.344 0.713 1.00 97.06 94 LEU A CA 1
ATOM 760 C C . LEU A 1 94 ? -1.263 -7.119 2.203 1.00 97.06 94 LEU A C 1
ATOM 762 O O . LEU A 1 94 ? -2.213 -7.691 2.735 1.00 97.06 94 LEU A O 1
ATOM 766 N N . LEU A 1 95 ? -0.456 -6.262 2.835 1.00 97.50 95 LEU A N 1
ATOM 767 C CA . LEU A 1 95 ? -0.588 -5.894 4.246 1.00 97.50 95 LEU A CA 1
ATOM 768 C C . LEU A 1 95 ? -1.935 -5.222 4.540 1.00 97.50 95 LEU A C 1
ATOM 770 O O . LEU A 1 95 ? -2.579 -5.563 5.526 1.00 97.50 95 LEU A O 1
ATOM 774 N N . GLN A 1 96 ? -2.409 -4.330 3.667 1.00 96.81 96 GLN A N 1
ATOM 775 C CA . GLN A 1 96 ? -3.707 -3.651 3.804 1.00 96.81 96 GLN A CA 1
ATOM 776 C C . GLN A 1 96 ? -4.923 -4.584 3.723 1.00 96.81 96 GLN A C 1
ATOM 778 O O . GLN A 1 96 ? -6.031 -4.193 4.103 1.00 96.81 96 GLN A O 1
ATOM 783 N N . TYR A 1 97 ? -4.740 -5.801 3.211 1.00 95.44 97 TYR A N 1
ATOM 784 C CA . TYR A 1 97 ? -5.785 -6.819 3.110 1.00 95.44 97 TYR A CA 1
ATOM 785 C C . TYR A 1 97 ? -5.716 -7.881 4.216 1.00 95.44 97 TYR A C 1
ATOM 787 O O . TYR A 1 97 ? -6.594 -8.741 4.256 1.00 95.44 97 TYR A O 1
ATOM 795 N N . GLN A 1 98 ? -4.720 -7.835 5.109 1.00 93.12 98 GLN A N 1
ATOM 796 C CA . GLN A 1 98 ? -4.603 -8.798 6.209 1.00 93.12 98 GLN A CA 1
ATOM 797 C C . GLN A 1 98 ? -5.475 -8.415 7.408 1.00 93.12 98 GLN A C 1
ATOM 799 O O . GLN A 1 98 ? -5.644 -7.239 7.724 1.00 93.12 98 GLN A O 1
ATOM 804 N N . GLU A 1 99 ? -5.987 -9.421 8.113 1.00 91.25 99 GLU A N 1
ATOM 805 C CA . GLU A 1 99 ? -6.692 -9.240 9.391 1.00 91.25 99 GLU A CA 1
ATOM 806 C C . GLU A 1 99 ? -5.742 -9.167 10.594 1.00 91.25 99 GLU A C 1
ATOM 808 O O . GLU A 1 99 ? -6.134 -8.684 11.654 1.00 91.25 99 GLU A O 1
ATOM 813 N N . GLU A 1 100 ? -4.516 -9.676 10.455 1.00 89.06 100 GLU A N 1
ATOM 814 C CA . GLU A 1 100 ? -3.504 -9.715 11.509 1.00 89.06 100 GLU A CA 1
ATOM 815 C C . GLU A 1 100 ? -2.111 -9.512 10.906 1.00 89.06 100 GLU A C 1
ATOM 817 O O . GLU A 1 100 ? -1.742 -10.189 9.946 1.00 89.06 100 GLU A O 1
ATOM 822 N N . LEU A 1 101 ? -1.351 -8.558 11.451 1.00 92.75 101 LEU A N 1
ATOM 823 C CA . LEU A 1 101 ? -0.013 -8.184 10.970 1.00 92.75 101 LEU A CA 1
ATOM 824 C C . LEU A 1 101 ? 1.077 -8.347 12.046 1.00 92.75 101 LEU A C 1
ATOM 826 O O . LEU A 1 101 ? 2.256 -8.164 11.749 1.00 92.75 101 LEU A O 1
ATOM 830 N N . SER A 1 102 ? 0.700 -8.729 13.268 1.00 80.75 102 SER A N 1
ATOM 831 C CA . SER A 1 102 ? 1.558 -8.870 14.457 1.00 80.75 102 SER A CA 1
ATOM 832 C C . SER A 1 102 ? 2.872 -9.622 14.181 1.00 80.75 102 SER A C 1
ATOM 834 O O . SER A 1 102 ? 3.960 -9.191 14.557 1.00 80.75 102 SER A O 1
ATOM 836 N N . ASN A 1 103 ? 2.786 -10.717 13.423 1.00 83.50 103 ASN A N 1
ATOM 837 C CA . ASN A 1 103 ? 3.904 -11.608 13.111 1.00 83.50 103 ASN A CA 1
ATOM 838 C C . ASN A 1 103 ? 4.626 -11.266 11.794 1.00 83.50 103 ASN A C 1
ATOM 840 O O . ASN A 1 103 ? 5.404 -12.069 11.275 1.00 83.50 103 ASN A O 1
ATOM 844 N N . MET A 1 104 ? 4.373 -10.087 11.218 1.00 92.25 104 MET A N 1
ATOM 845 C CA . MET A 1 104 ? 4.888 -9.697 9.901 1.00 92.25 104 MET A CA 1
ATOM 846 C C . MET A 1 104 ? 6.091 -8.748 9.960 1.00 92.25 104 MET A C 1
ATOM 848 O O . MET A 1 104 ? 6.551 -8.300 8.913 1.00 92.25 104 MET A O 1
ATOM 852 N N . MET A 1 105 ? 6.684 -8.506 11.136 1.00 92.44 105 MET A N 1
ATOM 853 C CA . MET A 1 105 ? 7.869 -7.641 11.291 1.00 92.44 105 MET A CA 1
ATOM 854 C C . MET A 1 105 ? 9.072 -8.053 10.430 1.00 92.44 105 MET A C 1
ATOM 856 O O . MET A 1 105 ? 9.877 -7.211 10.041 1.00 92.44 105 MET A O 1
ATOM 860 N N . ASN A 1 106 ? 9.201 -9.331 10.063 1.00 93.44 106 ASN A N 1
ATOM 861 C CA . ASN A 1 106 ? 10.256 -9.762 9.140 1.00 93.44 106 ASN A CA 1
ATOM 862 C C . ASN A 1 106 ? 10.082 -9.195 7.717 1.00 93.44 106 ASN A C 1
ATOM 864 O O . ASN A 1 106 ? 11.062 -9.120 6.981 1.00 93.44 106 ASN A O 1
ATOM 868 N N . ILE A 1 107 ? 8.873 -8.768 7.333 1.00 97.06 107 ILE A N 1
ATOM 869 C CA . ILE A 1 107 ? 8.642 -8.036 6.080 1.00 97.06 107 ILE A CA 1
ATOM 870 C C . ILE A 1 107 ? 9.303 -6.656 6.145 1.00 97.06 107 ILE A C 1
ATOM 872 O O . ILE A 1 107 ? 9.904 -6.262 5.151 1.00 97.06 107 ILE A O 1
ATOM 876 N N . ALA A 1 108 ? 9.294 -5.982 7.305 1.00 94.75 108 ALA A N 1
ATOM 877 C CA . ALA A 1 108 ? 9.962 -4.689 7.477 1.00 94.75 108 ALA A CA 1
ATOM 878 C C . ALA A 1 108 ? 11.453 -4.793 7.132 1.00 94.75 108 ALA A C 1
ATOM 880 O O . ALA A 1 108 ? 11.944 -4.040 6.306 1.00 94.75 108 ALA A O 1
ATOM 881 N N . LYS A 1 109 ? 12.150 -5.823 7.633 1.00 94.12 109 LYS A N 1
ATOM 882 C CA . LYS A 1 109 ? 13.572 -6.057 7.309 1.00 94.12 109 LYS A CA 1
ATOM 883 C C . LYS A 1 109 ? 13.828 -6.186 5.802 1.00 94.12 109 LYS A C 1
ATOM 885 O O . LYS A 1 109 ? 14.831 -5.686 5.299 1.00 94.12 109 LYS A O 1
ATOM 890 N N . LEU A 1 110 ? 12.931 -6.863 5.079 1.00 96.75 110 LEU A N 1
ATOM 891 C CA . LEU A 1 110 ? 13.039 -7.009 3.627 1.00 96.75 110 LEU A CA 1
ATOM 892 C C . LEU A 1 110 ? 12.843 -5.660 2.927 1.00 96.75 110 LEU A C 1
ATOM 894 O O . LEU A 1 110 ? 13.635 -5.303 2.055 1.00 96.75 110 LEU A O 1
ATOM 898 N N . THR A 1 111 ? 11.814 -4.901 3.305 1.00 97.44 111 THR A N 1
ATOM 899 C CA . THR A 1 111 ? 11.492 -3.618 2.668 1.00 97.44 111 THR A CA 1
ATOM 900 C C . THR A 1 111 ? 12.473 -2.509 3.034 1.00 97.44 111 THR A C 1
ATOM 902 O O . THR 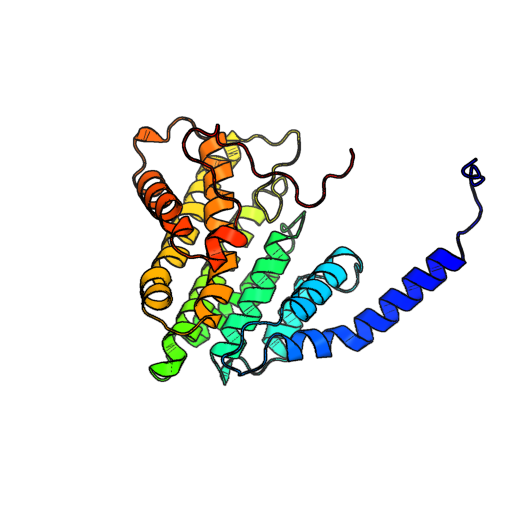A 1 111 ? 12.811 -1.703 2.170 1.00 97.44 111 THR A O 1
ATOM 905 N N . ASP A 1 112 ? 13.009 -2.521 4.254 1.00 96.69 112 ASP A N 1
ATOM 906 C CA . ASP A 1 112 ? 14.033 -1.586 4.724 1.00 96.69 112 ASP A CA 1
ATOM 907 C C . ASP A 1 112 ? 15.311 -1.723 3.884 1.00 96.69 112 ASP A C 1
ATOM 909 O O . ASP A 1 112 ? 15.917 -0.724 3.517 1.00 96.69 112 ASP A O 1
ATOM 913 N N . SER A 1 113 ? 15.669 -2.941 3.453 1.00 96.06 113 SER A N 1
ATOM 914 C CA . SER A 1 113 ? 16.814 -3.142 2.551 1.00 96.06 113 SER A CA 1
ATOM 915 C C . SER A 1 113 ? 16.644 -2.462 1.183 1.00 96.06 113 SER A C 1
ATOM 917 O O . SER A 1 113 ? 17.624 -2.017 0.582 1.00 96.06 113 SER A O 1
ATOM 919 N N . VAL A 1 114 ? 15.403 -2.354 0.693 1.00 96.75 114 VAL A N 1
ATOM 920 C CA . VAL A 1 114 ? 15.076 -1.649 -0.555 1.00 96.75 114 VAL A CA 1
ATOM 921 C C . VAL A 1 114 ? 15.136 -0.140 -0.340 1.00 96.75 114 VAL A C 1
ATOM 923 O O . VAL A 1 114 ? 15.709 0.567 -1.167 1.00 96.75 114 VAL A O 1
ATOM 926 N N . LEU A 1 115 ? 14.578 0.334 0.778 1.00 94.31 115 LEU A N 1
ATOM 927 C CA . LEU A 1 115 ? 14.618 1.734 1.200 1.00 94.31 115 LEU A CA 1
ATOM 928 C C . LEU A 1 115 ? 16.061 2.237 1.334 1.00 94.31 115 LEU A C 1
ATOM 930 O O . LEU A 1 115 ? 16.411 3.244 0.719 1.00 94.31 115 LEU A O 1
ATOM 934 N N . THR A 1 116 ? 16.906 1.533 2.092 1.00 95.81 116 THR A N 1
ATOM 935 C CA . THR A 1 116 ? 18.316 1.900 2.286 1.00 95.81 116 THR A CA 1
ATOM 936 C C . THR A 1 116 ? 19.039 1.981 0.947 1.00 95.81 116 THR A C 1
ATOM 938 O O . THR A 1 116 ? 19.648 3.002 0.640 1.00 95.81 116 THR A O 1
ATOM 941 N N . TYR A 1 117 ? 18.884 0.960 0.096 1.00 97.25 117 TYR A N 1
ATOM 942 C CA . TYR A 1 117 ? 19.533 0.938 -1.211 1.00 97.25 117 TYR A CA 1
ATOM 943 C C . TYR A 1 117 ? 19.163 2.154 -2.069 1.00 97.25 117 TYR A C 1
ATOM 945 O O . TYR A 1 117 ? 20.053 2.838 -2.566 1.00 97.25 117 TYR A O 1
ATOM 953 N N . TRP A 1 118 ? 17.870 2.454 -2.225 1.00 95.38 118 TRP A N 1
ATOM 954 C CA . TRP A 1 118 ? 17.412 3.542 -3.099 1.00 95.38 118 TRP A CA 1
ATOM 955 C C . TRP A 1 118 ? 17.578 4.942 -2.506 1.00 95.38 118 TRP A C 1
ATOM 957 O O . TRP A 1 118 ? 17.530 5.921 -3.250 1.00 95.38 118 TRP A O 1
ATOM 967 N N . THR A 1 119 ? 17.809 5.042 -1.198 1.00 90.50 119 THR A N 1
ATOM 968 C CA . THR A 1 119 ? 18.239 6.292 -0.556 1.00 90.50 119 THR A CA 1
ATOM 969 C C . THR A 1 119 ? 19.703 6.603 -0.882 1.00 90.50 119 THR A C 1
ATOM 971 O O . THR A 1 119 ? 20.056 7.762 -1.075 1.00 90.50 119 THR A O 1
ATOM 974 N N . GLU A 1 120 ? 20.546 5.574 -0.999 1.00 92.62 120 GLU A N 1
ATOM 975 C CA . GLU A 1 120 ? 21.980 5.709 -1.298 1.00 92.62 120 GLU A CA 1
ATOM 976 C C . GLU A 1 120 ? 22.295 5.716 -2.807 1.00 92.62 120 GLU A C 1
ATOM 978 O O . GLU A 1 120 ? 23.281 6.312 -3.233 1.00 92.62 120 GLU A O 1
ATOM 983 N N . HIS A 1 121 ? 21.458 5.076 -3.631 1.00 93.38 121 HIS A N 1
ATOM 984 C CA . HIS A 1 121 ? 21.690 4.863 -5.065 1.00 93.38 121 HIS A CA 1
ATOM 985 C C . HIS A 1 121 ? 20.616 5.559 -5.904 1.00 93.38 121 HIS A C 1
ATOM 987 O O . HIS A 1 121 ? 19.776 4.916 -6.534 1.00 93.38 121 HIS A O 1
ATOM 993 N N . ILE A 1 122 ? 20.615 6.890 -5.901 1.00 90.56 122 ILE A N 1
ATOM 994 C CA . ILE A 1 122 ? 19.621 7.678 -6.640 1.00 90.56 122 ILE A CA 1
ATOM 995 C C . ILE A 1 122 ? 19.817 7.458 -8.155 1.00 90.56 122 ILE A C 1
ATOM 997 O O . ILE A 1 122 ? 20.911 7.706 -8.665 1.00 90.56 122 ILE A O 1
ATOM 1001 N N . PRO A 1 123 ? 18.789 6.994 -8.892 1.00 91.31 123 PRO A N 1
ATOM 1002 C CA . PRO A 1 123 ? 18.904 6.734 -10.322 1.00 91.31 123 PRO A CA 1
ATOM 1003 C C . PRO A 1 123 ? 18.882 8.033 -11.145 1.00 91.31 123 PRO A C 1
ATOM 1005 O O . PRO A 1 123 ? 18.655 9.132 -10.631 1.00 91.31 123 PRO A O 1
ATOM 1008 N N . GLU A 1 124 ? 19.065 7.891 -12.459 1.00 87.38 124 GLU A N 1
ATOM 1009 C CA . GLU A 1 124 ? 18.870 8.977 -13.425 1.00 87.38 124 GLU A CA 1
ATOM 1010 C C . GLU A 1 124 ? 17.481 9.622 -13.290 1.00 87.38 124 GLU A C 1
ATOM 1012 O O . GLU A 1 124 ? 16.504 8.956 -12.935 1.00 87.38 124 GLU A O 1
ATOM 1017 N N . GLU A 1 125 ? 17.384 10.908 -13.639 1.00 84.62 125 GLU A N 1
ATOM 1018 C CA . GLU A 1 125 ? 16.205 11.770 -13.445 1.00 84.62 125 GLU A CA 1
ATOM 1019 C C . GLU A 1 125 ? 14.881 11.099 -13.843 1.00 84.62 125 GLU A C 1
ATOM 1021 O O . GLU A 1 125 ? 13.920 11.078 -13.073 1.00 84.62 125 GLU A O 1
ATOM 1026 N N . LYS A 1 126 ? 14.856 10.424 -14.999 1.00 83.88 126 LYS A N 1
ATOM 1027 C CA . LYS A 1 126 ? 13.666 9.733 -15.520 1.00 83.88 126 LYS A CA 1
ATOM 1028 C C . LYS A 1 126 ? 13.113 8.650 -14.582 1.00 83.88 126 LYS A C 1
ATOM 1030 O O . LYS A 1 126 ? 11.939 8.291 -14.678 1.00 83.88 126 LYS A O 1
ATOM 1035 N N . HIS A 1 127 ? 13.944 8.051 -13.732 1.00 88.25 127 HIS A N 1
ATOM 1036 C CA . HIS A 1 127 ? 13.556 6.968 -12.821 1.00 88.25 127 HIS A CA 1
ATOM 1037 C C . HIS A 1 127 ? 13.477 7.415 -11.357 1.00 88.25 127 HIS A C 1
ATOM 1039 O O . HIS A 1 127 ? 13.028 6.628 -10.523 1.00 88.25 127 HIS A O 1
ATOM 1045 N N . GLN A 1 128 ? 13.835 8.664 -11.038 1.00 92.38 128 GLN A N 1
ATOM 1046 C CA . GLN A 1 128 ? 13.841 9.176 -9.661 1.00 92.38 128 GLN A CA 1
ATOM 1047 C C . GLN A 1 128 ? 12.461 9.163 -9.004 1.00 92.38 128 GLN A C 1
ATOM 1049 O O . GLN A 1 128 ? 12.349 8.867 -7.816 1.00 92.38 128 GLN A O 1
ATOM 1054 N N . ILE A 1 129 ? 11.389 9.406 -9.767 1.00 93.75 129 ILE A N 1
ATOM 1055 C CA . ILE A 1 129 ? 10.021 9.296 -9.235 1.00 93.75 129 ILE A CA 1
ATOM 1056 C C . ILE A 1 129 ? 9.743 7.888 -8.689 1.00 93.75 129 ILE A C 1
ATOM 1058 O O . ILE A 1 129 ? 9.097 7.736 -7.657 1.00 93.75 129 ILE A O 1
ATOM 1062 N N . TYR A 1 130 ? 10.287 6.850 -9.327 1.00 96.12 130 TYR A N 1
ATOM 1063 C CA . TYR A 1 130 ? 10.078 5.466 -8.920 1.00 96.12 130 TYR A CA 1
ATOM 1064 C C . TYR A 1 130 ? 10.917 5.074 -7.710 1.00 96.12 130 TYR A C 1
ATOM 1066 O O . TYR A 1 130 ? 10.400 4.380 -6.839 1.00 96.12 130 TYR A O 1
ATOM 1074 N N . SER A 1 131 ? 12.175 5.514 -7.623 1.00 96.00 131 SER A N 1
ATOM 1075 C CA . SER A 1 131 ? 12.980 5.274 -6.418 1.00 96.00 131 SER A CA 1
ATOM 1076 C C . SER A 1 131 ? 12.404 6.041 -5.229 1.00 96.00 131 SER A C 1
ATOM 1078 O O . SER A 1 131 ? 12.310 5.477 -4.145 1.00 96.00 131 SER A O 1
ATOM 1080 N N . SER A 1 132 ? 11.913 7.268 -5.448 1.00 95.31 132 SER A N 1
ATOM 1081 C CA . SER A 1 132 ? 11.196 8.039 -4.431 1.00 95.31 132 SER A CA 1
ATOM 1082 C C . SER A 1 132 ? 9.952 7.290 -3.953 1.00 95.31 132 SER A C 1
ATOM 1084 O O . SER A 1 132 ? 9.849 6.984 -2.771 1.00 95.31 132 SER A O 1
ATOM 1086 N N . ILE A 1 133 ? 9.051 6.888 -4.858 1.00 96.88 133 ILE A N 1
ATOM 1087 C CA . ILE A 1 133 ? 7.862 6.100 -4.499 1.00 96.88 133 ILE A CA 1
ATOM 1088 C C . ILE A 1 133 ? 8.248 4.808 -3.765 1.00 96.88 133 ILE A C 1
ATOM 1090 O O . ILE A 1 133 ? 7.627 4.476 -2.759 1.00 96.88 133 ILE A O 1
ATOM 1094 N N . ALA A 1 134 ? 9.274 4.088 -4.229 1.00 97.62 134 ALA A N 1
ATOM 1095 C CA . ALA A 1 134 ? 9.746 2.874 -3.572 1.00 97.62 134 ALA A CA 1
ATOM 1096 C C . ALA A 1 134 ? 10.167 3.153 -2.120 1.00 97.62 134 ALA A C 1
ATOM 1098 O O . ALA A 1 134 ? 9.616 2.546 -1.205 1.00 97.62 134 ALA A O 1
ATOM 1099 N N . SER A 1 135 ? 11.073 4.106 -1.897 1.00 96.88 135 SER A N 1
ATOM 1100 C CA . SER A 1 135 ? 11.529 4.477 -0.556 1.00 96.88 135 SER A CA 1
ATOM 1101 C C . SER A 1 135 ? 10.361 4.870 0.350 1.00 96.88 135 SER A C 1
ATOM 1103 O O . SER A 1 135 ? 10.220 4.340 1.449 1.00 96.88 135 SER A O 1
ATOM 1105 N N . ARG A 1 136 ? 9.444 5.708 -0.140 1.00 97.56 136 ARG A N 1
ATOM 1106 C CA . ARG A 1 136 ? 8.305 6.182 0.655 1.00 97.56 136 ARG A CA 1
ATOM 1107 C C . ARG A 1 136 ? 7.303 5.082 1.007 1.00 97.56 136 ARG A C 1
ATOM 1109 O O . ARG A 1 136 ? 6.827 5.030 2.139 1.00 97.56 136 ARG A O 1
ATOM 1116 N N . ILE A 1 137 ? 7.016 4.160 0.081 1.00 98.44 137 ILE A N 1
ATOM 1117 C CA . ILE A 1 137 ? 6.216 2.965 0.398 1.00 98.44 137 ILE A CA 1
ATOM 1118 C C . ILE A 1 137 ? 6.943 2.108 1.445 1.00 98.44 137 ILE A C 1
ATOM 1120 O O . ILE A 1 137 ? 6.298 1.609 2.365 1.00 98.44 137 ILE A O 1
ATOM 1124 N N . GLY A 1 138 ? 8.267 1.955 1.338 1.00 98.00 138 GLY A N 1
ATOM 1125 C CA . GLY A 1 138 ? 9.089 1.253 2.329 1.00 98.00 138 GLY A CA 1
ATOM 1126 C C . GLY A 1 138 ? 8.934 1.836 3.737 1.00 98.00 138 GLY A C 1
ATOM 1127 O O . GLY A 1 138 ? 8.600 1.097 4.664 1.00 98.00 138 GLY A O 1
ATOM 1128 N N . SER A 1 139 ? 9.063 3.159 3.880 1.00 98.12 139 SER A N 1
ATOM 1129 C CA . SER A 1 139 ? 8.839 3.872 5.148 1.00 98.12 139 SER A CA 1
ATOM 1130 C C . SER A 1 139 ? 7.432 3.644 5.714 1.00 98.12 139 SER A C 1
ATOM 1132 O O . SER A 1 139 ? 7.271 3.386 6.910 1.00 98.12 139 SER A O 1
ATOM 1134 N N . ILE A 1 140 ? 6.401 3.692 4.860 1.00 98.62 140 ILE A N 1
ATOM 1135 C CA . ILE A 1 140 ? 5.014 3.429 5.269 1.00 98.62 140 ILE A CA 1
ATOM 1136 C C . ILE A 1 140 ? 4.856 1.991 5.771 1.00 98.62 140 ILE A C 1
ATOM 1138 O O . ILE A 1 140 ? 4.252 1.783 6.822 1.00 98.62 140 ILE A O 1
ATOM 1142 N N . ILE A 1 141 ? 5.411 1.003 5.060 1.00 98.62 141 ILE A N 1
ATOM 1143 C CA . ILE A 1 141 ? 5.369 -0.408 5.470 1.00 98.62 141 ILE A CA 1
ATOM 1144 C C . ILE A 1 141 ? 6.031 -0.588 6.839 1.00 98.62 141 ILE A C 1
ATOM 1146 O O . ILE A 1 141 ? 5.454 -1.247 7.704 1.00 98.62 141 ILE A O 1
ATOM 1150 N N . HIS A 1 142 ? 7.199 0.018 7.055 1.00 98.00 142 HIS A N 1
ATOM 1151 C CA . HIS A 1 142 ? 7.898 -0.038 8.336 1.00 98.00 142 HIS A CA 1
ATOM 1152 C C . HIS A 1 142 ? 7.024 0.517 9.470 1.00 98.00 142 HIS A C 1
ATOM 1154 O O . HIS A 1 142 ? 6.729 -0.182 10.439 1.00 98.00 142 HIS A O 1
ATOM 1160 N N . SER A 1 143 ? 6.542 1.753 9.314 1.00 97.94 143 SER A N 1
ATOM 1161 C CA . SER A 1 143 ? 5.687 2.430 10.295 1.00 97.94 143 SER A CA 1
ATOM 1162 C C . SER A 1 143 ? 4.396 1.650 10.578 1.00 97.94 143 SER A C 1
ATOM 1164 O O . SER A 1 143 ? 3.992 1.501 11.733 1.00 97.94 143 SER A O 1
ATOM 1166 N N . LYS A 1 144 ? 3.776 1.084 9.534 1.00 98.12 144 LYS A N 1
ATOM 1167 C CA . LYS A 1 144 ? 2.590 0.228 9.640 1.00 98.12 144 LYS A CA 1
ATOM 1168 C C . LYS A 1 144 ? 2.876 -1.000 10.498 1.00 98.12 144 LYS A C 1
ATOM 1170 O O . LYS A 1 144 ? 2.131 -1.286 11.428 1.00 98.12 144 LYS A O 1
ATOM 1175 N N . LEU A 1 145 ? 3.941 -1.737 10.198 1.00 97.62 145 LEU A N 1
ATOM 1176 C CA . LEU A 1 145 ? 4.266 -2.965 10.922 1.00 97.62 145 LEU A CA 1
ATOM 1177 C C . LEU A 1 145 ? 4.619 -2.686 12.391 1.00 97.62 145 LEU A C 1
ATOM 1179 O O . LEU A 1 145 ? 4.170 -3.428 13.259 1.00 97.62 145 LEU A O 1
ATOM 1183 N N . VAL A 1 146 ? 5.313 -1.579 12.682 1.00 96.25 146 VAL A N 1
ATOM 1184 C CA . VAL A 1 146 ? 5.575 -1.133 14.063 1.00 96.25 146 VAL A CA 1
ATOM 1185 C C . VAL A 1 146 ? 4.275 -0.850 14.820 1.00 96.25 146 VAL A C 1
ATOM 1187 O O . VAL A 1 146 ? 4.127 -1.310 15.949 1.00 96.25 146 VAL A O 1
ATOM 1190 N N . PHE A 1 147 ? 3.317 -0.146 14.206 1.00 96.62 147 PHE A N 1
ATOM 1191 C CA . PHE A 1 147 ? 1.994 0.069 14.804 1.00 96.62 147 PHE A CA 1
ATOM 1192 C C . PHE A 1 147 ? 1.292 -1.268 15.092 1.00 96.62 147 PHE A C 1
ATOM 1194 O O . PHE A 1 147 ? 0.842 -1.520 16.207 1.00 96.62 147 PHE A O 1
ATOM 1201 N N . HIS A 1 148 ? 1.246 -2.162 14.105 1.00 96.56 148 HIS A N 1
ATOM 1202 C CA . HIS A 1 148 ? 0.530 -3.436 14.213 1.00 96.56 148 HIS A CA 1
ATOM 1203 C C . HIS A 1 148 ? 1.173 -4.442 15.173 1.00 96.56 148 HIS A C 1
ATOM 1205 O O . HIS A 1 148 ? 0.470 -5.306 15.681 1.00 96.56 148 HIS A O 1
ATOM 1211 N N . MET A 1 149 ? 2.472 -4.326 15.459 1.00 93.88 149 MET A N 1
ATOM 1212 C CA . MET A 1 149 ? 3.151 -5.138 16.477 1.00 93.88 149 MET A CA 1
ATOM 1213 C C . MET A 1 149 ? 2.631 -4.848 17.895 1.00 93.88 149 MET A C 1
ATOM 1215 O O . MET A 1 149 ? 2.634 -5.739 18.743 1.00 93.88 149 MET A O 1
ATOM 1219 N N . ASN A 1 150 ? 2.171 -3.617 18.143 1.00 91.69 150 ASN A N 1
ATOM 1220 C CA . ASN A 1 150 ? 1.623 -3.198 19.433 1.00 91.69 150 ASN A CA 1
ATOM 1221 C C . ASN A 1 150 ? 0.092 -3.337 19.503 1.00 91.69 150 ASN A C 1
ATOM 1223 O O . ASN A 1 150 ? -0.459 -3.398 20.598 1.00 91.69 150 ASN A O 1
ATOM 1227 N N . HIS A 1 151 ? -0.591 -3.404 18.351 1.00 94.25 151 HIS A N 1
ATOM 1228 C CA . HIS A 1 151 ? -2.051 -3.270 18.239 1.00 94.25 151 HIS A CA 1
ATOM 1229 C C . HIS A 1 151 ? -2.687 -4.398 17.411 1.00 94.25 151 HIS A C 1
ATOM 1231 O O . HIS A 1 151 ? -3.319 -4.163 16.381 1.00 94.25 151 HIS A O 1
ATOM 1237 N N . ASN A 1 152 ? -2.557 -5.643 17.880 1.00 91.44 152 ASN A N 1
ATOM 1238 C CA . ASN A 1 152 ? -3.026 -6.860 17.184 1.00 91.44 152 ASN A CA 1
ATOM 1239 C C . ASN A 1 152 ? -4.547 -6.908 16.921 1.00 91.44 152 ASN A C 1
ATOM 1241 O O . ASN A 1 152 ? -5.026 -7.717 16.121 1.00 91.44 152 ASN A O 1
ATOM 1245 N N . GLY A 1 153 ? -5.313 -6.065 17.615 1.00 92.62 153 GLY A N 1
ATOM 1246 C CA . GLY A 1 153 ? -6.750 -5.884 17.437 1.00 92.62 153 GLY A CA 1
ATOM 1247 C C . GLY A 1 153 ? -7.156 -5.058 16.220 1.00 92.62 153 GLY A C 1
ATOM 1248 O O . GLY A 1 153 ? -8.348 -4.934 15.928 1.00 92.62 153 GLY A O 1
ATOM 1249 N N . VAL A 1 154 ? -6.188 -4.482 15.509 1.00 95.44 154 VAL A N 1
ATOM 1250 C CA . VAL A 1 154 ? -6.418 -3.619 14.352 1.00 95.44 154 VAL A CA 1
ATOM 1251 C C . VAL A 1 154 ? -6.051 -4.374 13.076 1.00 95.44 154 VAL A C 1
ATOM 1253 O O . VAL A 1 154 ? -4.987 -4.969 12.959 1.00 95.44 154 VAL A O 1
ATOM 1256 N N . HIS A 1 155 ? -6.943 -4.368 12.091 1.00 95.88 155 HIS A N 1
ATOM 1257 C CA . HIS A 1 155 ? -6.711 -5.001 10.794 1.00 95.88 155 HIS A CA 1
ATOM 1258 C C . HIS A 1 155 ? -5.796 -4.136 9.925 1.00 95.88 155 HIS A C 1
ATOM 1260 O O . HIS A 1 155 ? -5.661 -2.928 10.126 1.00 95.88 155 HIS A O 1
ATOM 1266 N N . GLY A 1 156 ? -5.239 -4.718 8.866 1.00 96.06 156 GLY A N 1
ATOM 1267 C CA . GLY A 1 156 ? -4.392 -4.018 7.905 1.00 96.06 156 GLY A CA 1
ATOM 1268 C C . GLY A 1 156 ? -5.044 -2.799 7.251 1.00 96.06 156 GLY A C 1
ATOM 1269 O O . GLY A 1 156 ? -4.336 -1.908 6.805 1.00 96.06 156 GLY A O 1
ATOM 1270 N N . ASN A 1 157 ? -6.370 -2.696 7.223 1.00 96.38 157 ASN A N 1
ATOM 1271 C CA . ASN A 1 157 ? -7.084 -1.515 6.734 1.00 96.38 157 ASN A CA 1
ATOM 1272 C C . ASN A 1 157 ? -7.593 -0.584 7.851 1.00 96.38 157 ASN A C 1
ATOM 1274 O O . ASN A 1 157 ? -8.484 0.225 7.605 1.00 96.38 157 ASN A O 1
ATOM 1278 N N . PHE A 1 158 ? -7.075 -0.728 9.073 1.00 96.88 158 PHE A N 1
ATOM 1279 C CA . PHE A 1 158 ? -7.466 0.026 10.270 1.00 96.88 158 PHE A CA 1
ATOM 1280 C C . PHE A 1 158 ? -8.907 -0.192 10.749 1.00 96.88 158 PHE A C 1
ATOM 1282 O O . PHE A 1 158 ? -9.424 0.589 11.546 1.00 96.88 158 PHE A O 1
ATOM 1289 N N . ALA A 1 159 ? -9.562 -1.270 10.309 1.00 95.56 159 ALA A N 1
ATOM 1290 C CA . ALA A 1 159 ? -10.742 -1.759 11.011 1.00 95.56 159 ALA A CA 1
ATOM 1291 C C . ALA A 1 159 ? -10.333 -2.288 12.392 1.00 95.56 159 ALA A C 1
ATOM 1293 O O . ALA A 1 159 ? -9.254 -2.859 12.536 1.00 95.56 159 ALA A O 1
ATOM 1294 N N . VAL A 1 160 ? -11.184 -2.104 13.398 1.00 94.75 160 VAL A N 1
ATOM 1295 C CA . VAL A 1 160 ? -10.878 -2.486 14.783 1.00 94.75 160 VAL A CA 1
ATOM 1296 C C . VAL A 1 160 ? -11.794 -3.621 15.219 1.00 94.75 160 VAL A C 1
ATOM 1298 O O . VAL A 1 160 ? -13.013 -3.541 15.043 1.00 94.75 160 VAL A O 1
ATOM 1301 N N . ARG A 1 161 ? -11.211 -4.676 15.797 1.00 90.69 161 ARG A N 1
ATOM 1302 C CA . ARG A 1 161 ? -11.959 -5.802 16.363 1.00 90.69 161 ARG A CA 1
ATOM 1303 C C . ARG A 1 161 ? -12.814 -5.337 17.545 1.00 90.69 161 ARG A C 1
ATOM 1305 O O . ARG A 1 161 ? -12.479 -4.408 18.276 1.00 90.69 161 ARG A O 1
ATOM 1312 N N . LYS A 1 162 ? -13.952 -5.999 17.754 1.00 85.62 162 LYS A N 1
ATOM 1313 C CA . LYS A 1 162 ? -14.828 -5.693 18.895 1.00 85.62 162 LYS A CA 1
ATOM 1314 C C . LYS A 1 162 ? -14.102 -5.960 20.217 1.00 85.62 162 LYS A C 1
ATOM 1316 O O . LYS A 1 162 ? -13.558 -7.043 20.397 1.00 85.62 162 LYS A O 1
ATOM 1321 N N . GLY A 1 163 ? -14.195 -5.014 21.150 1.00 82.25 163 GLY A N 1
ATOM 1322 C CA . GLY A 1 163 ? -13.642 -5.138 22.504 1.00 82.25 163 GLY A CA 1
ATOM 1323 C C . GLY A 1 163 ? -12.261 -4.509 22.699 1.00 82.25 163 GLY A C 1
ATOM 1324 O O . GLY A 1 163 ? -11.791 -4.466 23.832 1.00 82.25 163 GLY A O 1
ATOM 1325 N N . GLU A 1 164 ? -11.642 -3.989 21.638 1.00 87.88 164 GLU A N 1
ATOM 1326 C CA . GLU A 1 164 ? -10.389 -3.236 21.735 1.00 87.88 164 GLU A CA 1
ATOM 1327 C C . GLU A 1 164 ? -10.581 -1.902 22.465 1.00 87.88 164 GLU A C 1
ATOM 1329 O O . GLU A 1 164 ? -11.584 -1.206 22.272 1.00 87.88 164 GLU A O 1
ATOM 1334 N N . ARG A 1 165 ? -9.593 -1.534 23.286 1.00 90.12 165 ARG A N 1
ATOM 1335 C CA . ARG A 1 165 ? -9.540 -0.232 23.959 1.00 90.12 165 ARG A CA 1
ATOM 1336 C C . ARG A 1 165 ? -9.010 0.805 22.982 1.00 90.12 165 ARG A C 1
ATOM 1338 O O . ARG A 1 165 ? -7.841 0.790 22.613 1.00 90.12 165 ARG A O 1
ATOM 1345 N N . LEU A 1 166 ? -9.891 1.687 22.524 1.00 92.44 166 LEU A N 1
ATOM 1346 C CA . LEU A 1 166 ? -9.585 2.622 21.440 1.00 92.44 166 LEU A CA 1
ATOM 1347 C C . LEU A 1 166 ? -8.619 3.725 21.883 1.00 92.44 166 LEU A C 1
ATOM 1349 O O . LEU A 1 166 ? -7.853 4.236 21.070 1.00 92.44 166 LEU A O 1
ATOM 1353 N N . GLU A 1 167 ? -8.636 4.078 23.164 1.00 90.81 167 GLU A N 1
ATOM 1354 C CA . GLU A 1 167 ? -7.788 5.114 23.748 1.00 90.81 167 GLU A CA 1
ATOM 1355 C C . GLU A 1 167 ? -6.300 4.742 23.669 1.00 90.81 167 GLU A C 1
ATOM 1357 O O . GLU A 1 167 ? -5.463 5.605 23.397 1.00 90.81 167 GLU A O 1
ATOM 1362 N N . ASP A 1 168 ? -5.986 3.451 23.810 1.00 92.81 168 ASP A N 1
ATOM 1363 C CA . ASP A 1 168 ? -4.619 2.920 23.779 1.00 92.81 168 ASP A CA 1
ATOM 1364 C C . ASP A 1 168 ? -3.993 3.015 22.371 1.00 92.81 168 ASP A C 1
ATOM 1366 O O . ASP A 1 168 ? -2.770 3.051 22.225 1.00 92.81 168 ASP A O 1
ATOM 1370 N N . LEU A 1 169 ? -4.821 3.129 21.324 1.00 94.62 169 LEU A N 1
ATOM 1371 C CA . LEU A 1 169 ? -4.368 3.252 19.935 1.00 94.62 169 LEU A CA 1
ATOM 1372 C C . LEU A 1 169 ? -3.833 4.654 19.614 1.00 94.62 169 LEU A C 1
ATOM 1374 O O . LEU A 1 169 ? -3.018 4.808 18.704 1.00 94.62 169 LEU A O 1
ATOM 1378 N N . ILE A 1 170 ? -4.318 5.690 20.310 1.00 93.25 170 ILE A N 1
ATOM 1379 C CA . ILE A 1 170 ? -4.173 7.098 19.900 1.00 93.25 170 ILE A CA 1
ATOM 1380 C C . ILE A 1 170 ? -2.705 7.523 19.719 1.00 93.25 170 ILE A C 1
ATOM 1382 O O . ILE A 1 170 ? -2.396 8.091 18.666 1.00 93.25 170 ILE A O 1
ATOM 1386 N N . PRO A 1 171 ? -1.779 7.275 20.670 1.00 92.69 171 PRO A N 1
ATOM 1387 C CA . PRO A 1 171 ? -0.399 7.746 20.538 1.00 92.69 171 PRO A CA 1
ATOM 1388 C C . PRO A 1 171 ? 0.320 7.128 19.335 1.00 92.69 171 PRO A C 1
ATOM 1390 O O . PRO A 1 171 ? 1.005 7.823 18.583 1.00 92.69 171 PRO A O 1
ATOM 1393 N N . ASP A 1 172 ? 0.141 5.827 19.122 1.00 95.12 172 ASP A N 1
ATOM 1394 C CA . ASP A 1 172 ? 0.821 5.087 18.059 1.00 95.12 172 ASP A CA 1
ATOM 1395 C C . ASP A 1 172 ? 0.193 5.374 16.700 1.00 95.12 172 ASP A C 1
ATOM 1397 O O . ASP A 1 172 ? 0.904 5.547 15.711 1.00 95.12 172 ASP A O 1
ATOM 1401 N N . LEU A 1 173 ? -1.133 5.511 16.660 1.00 95.06 173 LEU A N 1
ATOM 1402 C CA . LEU A 1 173 ? -1.858 5.871 15.453 1.00 95.06 173 LEU A CA 1
ATOM 1403 C C . LEU A 1 173 ? -1.530 7.297 14.997 1.00 95.06 173 LEU A C 1
ATOM 1405 O O . LEU A 1 173 ? -1.381 7.517 13.799 1.00 95.06 173 LEU A O 1
ATOM 1409 N N . ARG A 1 174 ? -1.345 8.254 15.920 1.00 93.81 174 ARG A N 1
ATOM 1410 C CA . ARG A 1 174 ? -0.850 9.606 15.591 1.00 93.81 174 ARG A CA 1
ATOM 1411 C C . ARG A 1 174 ? 0.538 9.554 14.961 1.00 93.81 174 ARG A C 1
ATOM 1413 O O . ARG A 1 174 ? 0.752 10.150 13.908 1.00 93.81 174 ARG A O 1
ATOM 1420 N N . ARG A 1 175 ? 1.470 8.806 15.566 1.00 94.62 175 ARG A N 1
ATOM 1421 C CA . ARG A 1 175 ? 2.829 8.627 15.022 1.00 94.62 175 ARG A CA 1
ATOM 1422 C C . ARG A 1 175 ? 2.796 8.008 13.625 1.00 94.62 175 ARG A C 1
ATOM 1424 O O . ARG A 1 175 ? 3.471 8.500 12.720 1.00 94.62 175 ARG A O 1
ATOM 1431 N N . HIS A 1 176 ? 1.979 6.974 13.440 1.00 96.94 176 HIS A N 1
ATOM 1432 C CA . HIS A 1 176 ? 1.798 6.345 12.139 1.00 96.94 176 HIS A CA 1
ATOM 1433 C C . HIS A 1 176 ? 1.173 7.304 11.117 1.00 96.94 176 HIS A C 1
ATOM 1435 O O . HIS A 1 176 ? 1.670 7.403 9.996 1.00 96.94 176 HIS A O 1
ATOM 1441 N N . LEU A 1 177 ? 0.139 8.061 11.501 1.00 96.25 177 LEU A N 1
ATOM 1442 C CA . LEU A 1 177 ? -0.522 9.016 10.617 1.00 96.25 177 LEU A CA 1
ATOM 1443 C C . LEU A 1 177 ? 0.444 10.098 10.135 1.00 96.25 177 LEU A C 1
ATOM 1445 O O . LEU A 1 177 ? 0.524 10.312 8.931 1.00 96.25 177 LEU A O 1
ATOM 1449 N N . ILE A 1 178 ? 1.216 10.711 11.041 1.00 95.44 178 ILE A N 1
ATOM 1450 C CA . ILE A 1 178 ? 2.235 11.722 10.707 1.00 95.44 178 ILE A CA 1
ATOM 1451 C C . ILE A 1 178 ? 3.226 11.167 9.682 1.00 95.44 178 ILE A C 1
ATOM 1453 O O . ILE A 1 178 ? 3.484 11.797 8.657 1.00 95.44 178 ILE A O 1
ATOM 1457 N N . SER A 1 179 ? 3.745 9.964 9.938 1.00 96.31 179 SER A N 1
ATOM 1458 C CA . SER A 1 179 ? 4.673 9.287 9.032 1.00 96.31 179 SER A CA 1
ATOM 1459 C C . SER A 1 179 ? 4.026 9.016 7.670 1.00 96.31 179 SER A C 1
ATOM 1461 O O . SER A 1 179 ? 4.577 9.406 6.645 1.00 96.31 179 SER A O 1
ATOM 1463 N N . SER A 1 180 ? 2.829 8.424 7.640 1.00 97.31 180 SER A N 1
ATOM 1464 C CA . SER A 1 180 ? 2.137 8.116 6.386 1.00 97.31 180 SER A CA 1
ATOM 1465 C C . SER A 1 180 ? 1.780 9.376 5.593 1.00 97.31 180 SER A C 1
ATOM 1467 O O . SER A 1 180 ? 1.946 9.391 4.381 1.00 97.31 180 SER A O 1
ATOM 1469 N N . HIS A 1 181 ? 1.352 10.450 6.261 1.00 96.69 181 HIS A N 1
ATOM 1470 C CA . HIS A 1 181 ? 1.046 11.730 5.633 1.00 96.69 181 HIS A CA 1
ATOM 1471 C C . HIS A 1 181 ? 2.297 12.344 5.004 1.00 96.69 181 HIS A C 1
ATOM 1473 O O . HIS A 1 181 ? 2.258 12.724 3.837 1.00 96.69 181 HIS A O 1
ATOM 1479 N N . TYR A 1 182 ? 3.408 12.407 5.746 1.00 96.75 182 TYR A N 1
ATOM 1480 C CA . TYR A 1 182 ? 4.672 12.941 5.236 1.00 96.75 182 TYR A CA 1
ATOM 1481 C C . TYR A 1 182 ? 5.114 12.211 3.963 1.00 96.75 182 TYR A C 1
ATOM 1483 O O . TYR A 1 182 ? 5.456 12.839 2.957 1.00 96.75 182 TYR A O 1
ATOM 1491 N N . GLU A 1 183 ? 5.045 10.880 3.979 1.00 97.38 183 GLU A N 1
ATOM 1492 C CA . GLU A 1 183 ? 5.447 10.060 2.842 1.00 97.38 183 GLU A CA 1
ATOM 1493 C C . GLU A 1 183 ? 4.467 10.163 1.664 1.00 97.38 183 GLU A C 1
ATOM 1495 O O . GLU A 1 183 ? 4.885 10.303 0.515 1.00 97.38 183 GLU A O 1
ATOM 1500 N N . THR A 1 184 ? 3.159 10.174 1.921 1.00 97.06 184 THR A N 1
ATOM 1501 C CA . THR A 1 184 ? 2.133 10.358 0.885 1.00 97.06 184 THR A CA 1
ATOM 1502 C C . THR A 1 184 ? 2.247 11.731 0.217 1.00 97.06 184 THR A C 1
ATOM 1504 O O . THR A 1 184 ? 2.253 11.808 -1.014 1.00 97.06 184 THR A O 1
ATOM 1507 N N . SER A 1 185 ? 2.401 12.806 0.992 1.00 95.94 185 SER A N 1
ATOM 1508 C CA . SER A 1 185 ? 2.567 14.175 0.482 1.00 95.94 185 SER A CA 1
ATOM 1509 C C . SER A 1 185 ? 3.889 14.357 -0.267 1.00 95.94 185 SER A C 1
ATOM 1511 O O . SER A 1 185 ? 3.958 15.080 -1.261 1.00 95.94 185 SER A O 1
ATOM 1513 N N . GLY A 1 186 ? 4.946 13.660 0.157 1.00 93.62 186 GLY A N 1
ATOM 1514 C CA . GLY A 1 186 ? 6.289 13.812 -0.393 1.00 93.62 186 GLY A CA 1
ATOM 1515 C C . GLY A 1 186 ? 6.476 13.347 -1.845 1.00 93.62 186 GLY A C 1
ATOM 1516 O O . GLY A 1 186 ? 7.518 13.634 -2.435 1.00 93.62 186 GLY A O 1
ATOM 1517 N N . VAL A 1 187 ? 5.499 12.648 -2.431 1.00 92.44 187 VAL A N 1
ATOM 1518 C CA . VAL A 1 187 ? 5.449 12.317 -3.873 1.00 92.44 187 VAL A CA 1
ATOM 1519 C C . VAL A 1 187 ? 4.306 13.013 -4.608 1.00 92.44 187 VAL A C 1
ATOM 1521 O O . VAL A 1 187 ? 4.242 12.930 -5.832 1.00 92.44 187 VAL A O 1
ATOM 1524 N N . GLN A 1 188 ? 3.432 13.743 -3.908 1.00 92.88 188 GLN A N 1
ATOM 1525 C CA . GLN A 1 188 ? 2.236 14.339 -4.502 1.00 92.88 188 GLN A CA 1
ATOM 1526 C C . GLN A 1 188 ? 2.577 15.282 -5.660 1.00 92.88 188 GLN A C 1
ATOM 1528 O O . GLN A 1 188 ? 1.998 15.160 -6.737 1.00 92.88 188 GLN A O 1
ATOM 1533 N N . ALA A 1 189 ? 3.527 16.203 -5.471 1.00 88.88 189 ALA A N 1
ATOM 1534 C CA . ALA A 1 189 ? 3.922 17.146 -6.519 1.00 88.88 189 ALA A CA 1
ATOM 1535 C C . ALA A 1 189 ? 4.491 16.420 -7.749 1.00 88.88 189 ALA A C 1
ATOM 1537 O O . ALA A 1 189 ? 4.126 16.740 -8.878 1.00 88.88 189 ALA A O 1
ATOM 1538 N N . ALA A 1 190 ? 5.324 15.395 -7.528 1.00 87.38 190 ALA A N 1
ATOM 1539 C CA . ALA A 1 190 ? 5.891 14.584 -8.600 1.00 87.38 190 ALA A CA 1
ATOM 1540 C C . ALA A 1 190 ? 4.803 13.826 -9.371 1.00 87.38 190 ALA A C 1
ATOM 1542 O O . ALA A 1 190 ? 4.831 13.816 -10.593 1.00 87.38 190 ALA A O 1
ATOM 1543 N N . VAL A 1 191 ? 3.819 13.247 -8.680 1.00 90.12 191 VAL A N 1
ATOM 1544 C CA . VAL A 1 191 ? 2.682 12.558 -9.309 1.00 90.12 191 VAL A CA 1
ATOM 1545 C C . VAL A 1 191 ? 1.783 13.539 -10.067 1.00 90.12 191 VAL A C 1
ATOM 1547 O O . VAL A 1 191 ? 1.366 13.239 -11.177 1.00 90.12 191 VAL A O 1
ATOM 1550 N N . THR A 1 192 ? 1.517 14.718 -9.499 1.00 88.00 192 THR A N 1
ATOM 1551 C CA . THR A 1 192 ? 0.637 15.744 -10.095 1.00 88.00 192 THR A CA 1
ATOM 1552 C C . THR A 1 192 ? 1.209 16.296 -11.393 1.00 88.00 192 THR A C 1
ATOM 1554 O O . THR A 1 192 ? 0.482 16.480 -12.362 1.00 88.00 192 THR A O 1
ATOM 1557 N N . ASN A 1 193 ? 2.517 16.547 -11.410 1.00 85.69 193 ASN A N 1
ATOM 1558 C CA . ASN A 1 193 ? 3.205 17.118 -12.563 1.00 85.69 193 ASN A CA 1
ATOM 1559 C C . ASN A 1 193 ? 3.630 16.052 -13.583 1.00 85.69 193 ASN A C 1
ATOM 1561 O O . ASN A 1 193 ? 4.175 16.394 -14.630 1.00 85.69 193 ASN A O 1
ATOM 1565 N N . SER A 1 194 ? 3.440 14.767 -13.273 1.00 79.69 194 SER A N 1
ATOM 1566 C CA . SER A 1 194 ? 3.850 13.675 -14.145 1.00 79.69 194 SER A CA 1
ATOM 1567 C C . SER A 1 194 ? 2.726 13.267 -15.090 1.00 79.69 194 SER A C 1
ATOM 1569 O O . SER A 1 194 ? 1.602 13.005 -14.675 1.00 79.69 194 SER A O 1
ATOM 1571 N N . GLU A 1 195 ? 3.065 13.098 -16.366 1.00 81.06 195 GLU A N 1
ATOM 1572 C CA . GLU A 1 195 ? 2.207 12.407 -17.338 1.00 81.06 195 GLU A CA 1
ATOM 1573 C C . GLU A 1 195 ? 2.193 10.877 -17.120 1.00 81.06 195 GLU A C 1
ATOM 1575 O O . GLU A 1 195 ? 1.468 10.138 -17.792 1.00 81.06 195 GLU A O 1
ATOM 1580 N N . ASP A 1 196 ? 2.997 10.369 -16.180 1.00 87.56 196 ASP A N 1
ATOM 1581 C CA . ASP A 1 196 ? 3.130 8.948 -15.896 1.00 87.56 196 ASP A CA 1
ATOM 1582 C C . ASP A 1 196 ? 2.002 8.444 -14.988 1.00 87.56 196 ASP A C 1
ATOM 1584 O O . ASP A 1 196 ? 2.074 8.452 -13.753 1.00 87.56 196 ASP A O 1
ATOM 1588 N N . PHE A 1 197 ? 0.959 7.910 -15.621 1.00 93.00 197 PHE A N 1
ATOM 1589 C CA . PHE A 1 197 ? -0.154 7.267 -14.926 1.00 93.00 197 PHE A CA 1
ATOM 1590 C C . PHE A 1 197 ? 0.295 6.158 -13.955 1.00 93.00 197 PHE A C 1
ATOM 1592 O O . PHE A 1 197 ? -0.360 5.931 -12.934 1.00 93.00 197 PHE A O 1
ATOM 1599 N N . THR A 1 198 ? 1.425 5.484 -14.207 1.00 95.44 198 THR A N 1
ATOM 1600 C CA . THR A 1 198 ? 1.934 4.455 -13.291 1.00 95.44 198 THR A CA 1
ATOM 1601 C C . THR A 1 198 ? 2.288 5.032 -11.932 1.00 95.44 198 THR A C 1
ATOM 1603 O O . THR A 1 198 ? 2.000 4.386 -10.926 1.00 95.44 198 THR A O 1
ATOM 1606 N N . ALA A 1 199 ? 2.860 6.235 -11.873 1.00 95.25 199 ALA A N 1
ATOM 1607 C CA . ALA A 1 199 ? 3.180 6.882 -10.606 1.00 95.25 199 ALA A CA 1
ATOM 1608 C C . ALA A 1 199 ? 1.913 7.108 -9.764 1.00 95.25 199 ALA A C 1
ATOM 1610 O O . ALA A 1 199 ? 1.901 6.785 -8.577 1.00 95.25 199 ALA A O 1
ATOM 1611 N N . THR A 1 200 ? 0.815 7.533 -10.400 1.00 95.75 200 THR A N 1
ATOM 1612 C CA . THR A 1 200 ? -0.496 7.682 -9.739 1.00 95.75 200 THR A CA 1
ATOM 1613 C C . THR A 1 200 ? -1.013 6.346 -9.198 1.00 95.75 200 THR A C 1
ATOM 1615 O O . THR A 1 200 ? -1.484 6.271 -8.064 1.00 95.75 200 THR A O 1
ATOM 1618 N N . VAL A 1 201 ? -0.891 5.260 -9.974 1.00 97.25 201 VAL A N 1
ATOM 1619 C CA . VAL A 1 201 ? -1.305 3.923 -9.515 1.00 97.25 201 VAL A CA 1
ATOM 1620 C C . VAL A 1 201 ? -0.458 3.444 -8.337 1.00 97.25 201 VAL A C 1
ATOM 1622 O O . VAL A 1 201 ? -0.999 2.851 -7.408 1.00 97.25 201 VAL A O 1
ATOM 1625 N N . LEU A 1 202 ? 0.852 3.693 -8.356 1.00 97.75 202 LEU A N 1
ATOM 1626 C CA . LEU A 1 202 ? 1.756 3.285 -7.279 1.00 97.75 202 LEU A CA 1
ATOM 1627 C C . LEU A 1 202 ? 1.573 4.116 -6.001 1.00 97.75 202 LEU A C 1
ATOM 1629 O O . LEU A 1 202 ? 1.801 3.598 -4.912 1.00 97.75 202 LEU A O 1
ATOM 1633 N N . TRP A 1 203 ? 1.123 5.365 -6.131 1.00 97.56 203 TRP A N 1
ATOM 1634 C CA . TRP A 1 203 ? 0.794 6.252 -5.015 1.00 97.56 203 TRP A CA 1
ATOM 1635 C C . TRP A 1 203 ? -0.509 5.867 -4.299 1.00 97.56 203 TRP A C 1
ATOM 1637 O O . TRP A 1 203 ? -0.647 6.077 -3.096 1.00 97.56 203 TRP A O 1
ATOM 1647 N N . GLN A 1 204 ? -1.451 5.240 -5.009 1.00 97.31 204 GLN A N 1
ATOM 1648 C CA . GLN A 1 204 ? -2.771 4.866 -4.488 1.00 97.31 204 GLN A CA 1
ATOM 1649 C C . GLN A 1 204 ? -2.770 4.145 -3.123 1.00 97.31 204 GLN A C 1
ATOM 1651 O O . GLN A 1 204 ? -3.534 4.571 -2.257 1.00 97.31 204 GLN A O 1
ATOM 1656 N N . PRO A 1 205 ? -1.967 3.093 -2.861 1.00 98.12 205 PRO A N 1
ATOM 1657 C CA . PRO A 1 205 ? -1.984 2.435 -1.555 1.00 98.12 205 PRO A CA 1
ATOM 1658 C C . PRO A 1 205 ? -1.416 3.305 -0.430 1.00 98.12 205 PRO A C 1
ATOM 1660 O O . PRO A 1 205 ? -1.809 3.114 0.715 1.00 98.12 205 PRO A O 1
ATOM 1663 N N . MET A 1 206 ? -0.541 4.272 -0.729 1.00 98.38 206 MET A N 1
ATOM 1664 C CA . MET A 1 206 ? -0.075 5.251 0.263 1.00 98.38 206 MET A CA 1
ATOM 1665 C C . MET A 1 206 ? -1.242 6.147 0.691 1.00 98.38 206 MET A C 1
ATOM 1667 O O . MET A 1 206 ? -1.484 6.343 1.879 1.00 98.38 206 MET A O 1
ATOM 1671 N N . VAL A 1 207 ? -2.032 6.599 -0.288 1.00 98.00 207 VAL A N 1
ATOM 1672 C CA . VAL A 1 207 ? -3.252 7.372 -0.045 1.00 98.00 207 VAL A CA 1
ATOM 1673 C C . VAL A 1 207 ? -4.275 6.570 0.768 1.00 98.00 207 VAL A C 1
ATOM 1675 O O . VAL A 1 207 ? -4.798 7.088 1.753 1.00 98.00 207 VAL A O 1
ATOM 1678 N N . ASP A 1 208 ? -4.543 5.310 0.403 1.00 97.50 208 ASP A N 1
ATOM 1679 C CA . ASP A 1 208 ? -5.490 4.449 1.137 1.00 97.50 208 ASP A CA 1
ATOM 1680 C C . ASP A 1 208 ? -5.053 4.231 2.596 1.00 97.50 208 ASP A C 1
ATOM 1682 O O . ASP A 1 208 ? -5.887 4.251 3.504 1.00 97.50 208 ASP A O 1
ATOM 1686 N N . GLU A 1 209 ? -3.743 4.085 2.831 1.00 98.19 209 GLU A N 1
ATOM 1687 C CA . GLU A 1 209 ? -3.157 3.973 4.170 1.00 98.19 209 GLU A CA 1
ATOM 1688 C C . GLU A 1 209 ? -3.428 5.234 5.000 1.00 98.19 209 GLU A C 1
ATOM 1690 O O . GLU A 1 209 ? -4.027 5.150 6.074 1.00 98.19 209 GLU A O 1
ATOM 1695 N N . THR A 1 210 ? -3.040 6.404 4.478 1.00 97.56 210 THR A N 1
ATOM 1696 C CA . THR A 1 210 ? -3.189 7.693 5.167 1.00 97.56 210 THR A CA 1
ATOM 1697 C C . THR A 1 210 ? -4.657 8.007 5.451 1.00 97.56 210 THR A C 1
ATOM 1699 O O . THR A 1 210 ? -4.997 8.397 6.568 1.00 97.56 210 THR A O 1
ATOM 1702 N N . VAL A 1 211 ? -5.553 7.789 4.480 1.00 96.06 211 VAL A N 1
ATOM 1703 C CA . VAL A 1 211 ? -6.998 8.014 4.655 1.00 96.06 211 VAL A CA 1
ATOM 1704 C C . VAL A 1 211 ? -7.576 7.073 5.711 1.00 96.06 211 VAL A C 1
ATOM 1706 O O . VAL A 1 211 ? -8.351 7.508 6.562 1.00 96.06 211 VAL A O 1
ATOM 1709 N N . SER A 1 212 ? -7.205 5.793 5.697 1.00 96.75 212 SER A N 1
ATOM 1710 C CA . SER A 1 212 ? -7.730 4.815 6.656 1.00 96.75 212 SER A CA 1
ATOM 1711 C C . SER A 1 212 ? -7.254 5.096 8.084 1.00 96.75 212 SER A C 1
ATOM 1713 O O . SER A 1 212 ? -8.069 5.086 9.011 1.00 96.75 212 SER A O 1
ATOM 1715 N N . ALA A 1 213 ? -5.969 5.423 8.257 1.00 96.25 213 ALA A N 1
ATOM 1716 C CA . ALA A 1 213 ? -5.407 5.825 9.544 1.00 96.25 213 ALA A CA 1
ATOM 1717 C C . ALA A 1 213 ? -6.058 7.118 10.064 1.00 96.25 213 ALA A C 1
ATOM 1719 O O . ALA A 1 213 ? -6.480 7.170 11.221 1.00 96.25 213 ALA A O 1
ATOM 1720 N N . TYR A 1 214 ? -6.232 8.125 9.195 1.00 94.94 214 TYR A N 1
ATOM 1721 C CA . TYR A 1 214 ? -6.941 9.364 9.526 1.00 94.94 214 TYR A CA 1
ATOM 1722 C C . TYR A 1 214 ? -8.369 9.086 9.991 1.00 94.94 214 TYR A C 1
ATOM 1724 O O . TYR A 1 214 ? -8.784 9.593 11.027 1.00 94.94 214 TYR A O 1
ATOM 1732 N N . ARG A 1 215 ? -9.125 8.257 9.264 1.00 93.88 215 ARG A N 1
ATOM 1733 C CA . ARG A 1 215 ? -10.520 7.943 9.605 1.00 93.88 215 ARG A CA 1
ATOM 1734 C C . ARG A 1 215 ? -10.651 7.271 10.963 1.00 93.88 215 ARG A C 1
ATOM 1736 O O . ARG A 1 215 ? -11.524 7.657 11.742 1.00 93.88 215 ARG A O 1
ATOM 1743 N N . LEU A 1 216 ? -9.797 6.286 11.251 1.00 94.50 216 LEU A N 1
ATOM 1744 C CA . LEU A 1 216 ? -9.778 5.648 12.564 1.00 94.50 216 LEU A CA 1
ATOM 1745 C C . LEU A 1 216 ? -9.484 6.697 13.636 1.00 94.50 216 LEU A C 1
ATOM 1747 O O . LEU A 1 216 ? -10.274 6.860 14.565 1.00 94.50 216 LEU A O 1
ATOM 1751 N N . LEU A 1 217 ? -8.416 7.467 13.456 1.00 93.44 217 LEU A N 1
ATOM 1752 C CA . LEU A 1 217 ? -7.983 8.438 14.442 1.00 93.44 217 LEU A CA 1
ATOM 1753 C C . LEU A 1 217 ? -9.053 9.519 14.686 1.00 93.44 217 LEU A C 1
ATOM 1755 O O . LEU A 1 217 ? -9.463 9.724 15.826 1.00 93.44 217 LEU A O 1
ATOM 1759 N N . LYS A 1 218 ? -9.601 10.122 13.622 1.00 91.25 218 LYS A N 1
ATOM 1760 C CA . LYS A 1 218 ? -10.728 11.081 13.625 1.00 91.25 218 LYS A CA 1
ATOM 1761 C C . LYS A 1 218 ? -11.958 10.558 14.366 1.00 91.25 218 LYS A C 1
ATOM 1763 O O . LYS A 1 218 ? -12.671 11.323 15.011 1.00 91.25 218 LYS A O 1
ATOM 1768 N N . SER A 1 219 ? -12.205 9.250 14.309 1.00 91.12 219 SER A N 1
ATOM 1769 C CA . SER A 1 219 ? -13.351 8.644 14.986 1.00 91.12 219 SER A CA 1
ATOM 1770 C C . SER A 1 219 ? -13.156 8.471 16.501 1.00 91.12 219 SER A C 1
ATOM 1772 O O . SER A 1 219 ? -14.134 8.625 17.245 1.00 91.12 219 SER A O 1
ATOM 1774 N N . ILE A 1 220 ? -11.924 8.220 16.963 1.00 91.62 220 ILE A N 1
ATOM 1775 C CA . ILE A 1 220 ? -11.625 7.832 18.356 1.00 91.62 220 ILE A CA 1
ATOM 1776 C C . ILE A 1 220 ? -11.058 8.968 19.211 1.00 91.62 220 ILE A C 1
ATOM 1778 O O . ILE A 1 220 ? -11.379 9.063 20.390 1.00 91.62 220 ILE A O 1
ATOM 1782 N N . ASP A 1 221 ? -10.269 9.867 18.631 1.00 88.94 221 ASP A N 1
ATOM 1783 C CA . ASP A 1 221 ? -9.622 10.944 19.371 1.00 88.94 221 ASP A CA 1
ATOM 1784 C C . ASP A 1 221 ? -10.484 12.217 19.319 1.00 88.94 221 ASP A C 1
ATOM 1786 O O . ASP A 1 221 ? -10.846 12.716 18.257 1.00 88.94 221 ASP A O 1
ATOM 1790 N N . LYS A 1 222 ? -10.887 12.723 20.488 1.00 80.75 222 LYS A N 1
ATOM 1791 C CA . LYS A 1 222 ? -11.749 13.913 20.612 1.00 80.75 222 LYS A CA 1
ATOM 1792 C C . LYS A 1 222 ? -10.969 15.204 20.847 1.00 80.75 222 LYS A C 1
ATOM 1794 O O . LYS A 1 222 ? -11.565 16.271 20.848 1.00 80.75 222 LYS A O 1
ATOM 1799 N N . SER A 1 223 ? -9.649 15.124 21.012 1.00 76.56 223 SER A N 1
ATOM 1800 C CA . SER A 1 223 ? -8.786 16.270 21.339 1.00 76.56 223 SER A CA 1
ATOM 1801 C C . SER A 1 223 ? -8.246 17.020 20.108 1.00 76.56 223 SER A C 1
ATOM 1803 O O . SER A 1 223 ? -7.336 17.836 20.216 1.00 76.56 223 SER A O 1
ATOM 1805 N N . GLN A 1 224 ? -8.801 16.744 18.927 1.00 62.97 224 GLN A N 1
ATOM 1806 C CA . GLN A 1 224 ? -8.166 16.960 17.619 1.00 62.97 224 GLN A CA 1
ATOM 1807 C C . GLN A 1 224 ? -8.111 18.396 17.105 1.00 62.97 224 GLN A C 1
ATOM 1809 O O . GLN A 1 224 ? -7.477 18.644 16.082 1.00 62.97 224 GLN A O 1
ATOM 1814 N N . GLU A 1 225 ? -8.768 19.347 17.762 1.00 55.44 225 GLU A N 1
ATOM 1815 C CA . GLU A 1 225 ? -8.891 20.708 17.225 1.00 55.44 225 GLU A CA 1
ATOM 1816 C C . GLU A 1 225 ? -7.552 21.473 17.219 1.00 55.44 225 GLU A C 1
ATOM 1818 O O . GLU A 1 225 ? -7.359 22.381 16.406 1.00 55.44 225 GLU A O 1
ATOM 1823 N N . SER A 1 226 ? -6.581 21.081 18.051 1.00 54.19 226 SER A N 1
ATOM 1824 C CA . SER A 1 226 ? -5.303 21.792 18.192 1.00 54.19 226 SER A CA 1
ATOM 1825 C C . SER A 1 226 ? -4.118 21.175 17.437 1.00 54.19 226 SER A C 1
ATOM 1827 O O . SER A 1 226 ? -3.156 21.899 17.167 1.00 54.19 226 SER A O 1
ATOM 1829 N N . ASP A 1 227 ? -4.182 19.912 17.009 1.00 73.56 227 ASP A N 1
ATOM 1830 C CA . ASP A 1 227 ? -3.037 19.211 16.411 1.00 73.56 227 ASP A CA 1
ATOM 1831 C C . ASP A 1 227 ? -2.840 19.584 14.926 1.00 73.56 227 ASP A C 1
ATOM 1833 O O . ASP A 1 227 ? -3.700 19.352 14.073 1.00 73.56 227 ASP A O 1
ATOM 1837 N N . ALA A 1 228 ? -1.691 20.190 14.611 1.00 74.62 228 ALA A N 1
ATOM 1838 C CA . ALA A 1 228 ? -1.347 20.621 13.257 1.00 74.62 228 ALA A CA 1
ATOM 1839 C C . ALA A 1 228 ? -1.303 19.452 12.262 1.00 74.62 228 ALA A C 1
ATOM 1841 O O . ALA A 1 228 ? -1.798 19.592 11.146 1.00 74.62 228 ALA A O 1
ATOM 1842 N N . ALA A 1 229 ? -0.826 18.279 12.690 1.00 72.12 229 ALA A N 1
ATOM 1843 C CA . ALA A 1 229 ? -0.717 17.113 11.818 1.00 72.12 229 ALA A CA 1
ATOM 1844 C C . ALA A 1 229 ? -2.085 16.623 11.314 1.00 72.12 229 ALA A C 1
ATOM 1846 O O . ALA A 1 229 ? -2.206 16.141 10.184 1.00 72.12 229 ALA A O 1
ATOM 1847 N N . PHE A 1 230 ? -3.138 16.776 12.124 1.00 83.62 230 PHE A N 1
ATOM 1848 C CA . PHE A 1 230 ? -4.502 16.463 11.700 1.00 83.62 230 PHE A CA 1
ATOM 1849 C C . PHE A 1 230 ? -5.015 17.426 10.645 1.00 83.62 230 PHE A C 1
ATOM 1851 O O . PHE A 1 230 ? -5.627 16.978 9.678 1.00 83.62 230 PHE A O 1
ATOM 1858 N N . ARG A 1 231 ? -4.769 18.728 10.824 1.00 85.44 231 ARG A N 1
ATOM 1859 C CA . ARG A 1 231 ? -5.200 19.754 9.868 1.00 85.44 231 ARG A CA 1
ATOM 1860 C C . ARG A 1 231 ? -4.496 19.582 8.526 1.00 85.44 231 ARG A C 1
ATOM 1862 O O . ARG A 1 231 ? -5.156 19.635 7.494 1.00 85.44 231 ARG A O 1
ATOM 1869 N N . ASP A 1 232 ? -3.199 19.287 8.541 1.00 88.81 232 ASP A N 1
ATOM 1870 C CA . ASP A 1 232 ? -2.421 19.038 7.323 1.00 88.81 232 ASP A CA 1
ATOM 1871 C C . ASP A 1 232 ? -2.906 17.775 6.596 1.00 88.81 232 ASP A C 1
ATOM 1873 O O . ASP A 1 232 ? -3.058 17.755 5.370 1.00 88.81 232 ASP A O 1
ATOM 1877 N N . THR A 1 233 ? -3.234 16.727 7.356 1.00 91.44 233 THR A N 1
ATOM 1878 C CA . THR A 1 233 ? -3.819 15.501 6.801 1.00 91.44 233 THR A CA 1
ATOM 1879 C C . THR A 1 233 ? -5.207 15.752 6.211 1.00 91.44 233 THR A C 1
ATOM 1881 O O . THR A 1 233 ? -5.498 15.290 5.111 1.00 91.44 233 THR A O 1
ATOM 1884 N N . GLU A 1 234 ? -6.068 16.495 6.905 1.00 90.50 234 GLU A N 1
ATOM 1885 C CA . GLU A 1 234 ? -7.406 16.853 6.425 1.00 90.50 234 GLU A CA 1
ATOM 1886 C C . GLU A 1 234 ? -7.328 17.708 5.152 1.00 90.50 234 GLU A C 1
ATOM 1888 O O . GLU A 1 234 ? -8.034 17.441 4.177 1.00 90.50 234 GLU A O 1
ATOM 1893 N N . TYR A 1 235 ? -6.391 18.656 5.098 1.00 91.06 235 TYR A N 1
ATOM 1894 C CA . TYR A 1 235 ? -6.113 19.439 3.898 1.00 91.06 235 TYR A CA 1
ATOM 1895 C C . TYR A 1 235 ? -5.679 18.556 2.717 1.00 91.06 235 TYR A C 1
ATOM 1897 O O . TYR A 1 235 ? -6.215 18.696 1.619 1.00 91.06 235 TYR A O 1
ATOM 1905 N N . LEU A 1 236 ? -4.779 17.590 2.930 1.00 92.50 236 LEU A N 1
ATOM 1906 C CA . LEU A 1 236 ? -4.423 16.615 1.893 1.00 92.50 236 LEU A CA 1
ATOM 1907 C C . LEU A 1 236 ? -5.661 15.833 1.417 1.00 92.50 236 LEU A C 1
ATOM 1909 O O . LEU A 1 236 ? -5.911 15.739 0.216 1.00 92.50 236 LEU A O 1
ATOM 1913 N N . ILE A 1 237 ? -6.459 15.300 2.348 1.00 93.00 237 ILE A N 1
ATOM 1914 C CA . ILE A 1 237 ? -7.640 14.472 2.054 1.00 93.00 237 ILE A CA 1
ATOM 1915 C C . ILE A 1 237 ? -8.698 15.227 1.253 1.00 93.00 237 ILE A C 1
ATOM 1917 O O . ILE A 1 237 ? -9.285 14.639 0.350 1.00 93.00 237 ILE A O 1
ATOM 1921 N N . THR A 1 238 ? -8.914 16.514 1.521 1.00 91.38 238 THR A N 1
ATOM 1922 C CA . THR A 1 238 ? -9.888 17.315 0.756 1.00 91.38 238 THR A CA 1
ATOM 1923 C C . THR A 1 238 ? -9.482 17.538 -0.702 1.00 91.38 238 THR A C 1
ATOM 1925 O O . THR A 1 238 ? -10.356 17.710 -1.547 1.00 91.38 238 THR A O 1
ATOM 1928 N N . ARG A 1 239 ? -8.183 17.474 -1.018 1.00 91.94 239 ARG A N 1
ATOM 1929 C CA . ARG A 1 239 ? -7.651 17.650 -2.380 1.00 91.94 239 ARG A CA 1
ATOM 1930 C C . ARG A 1 239 ? -7.499 16.350 -3.159 1.00 91.94 239 ARG A C 1
ATOM 1932 O O . ARG A 1 239 ? -7.533 16.357 -4.382 1.00 91.94 239 ARG A O 1
ATOM 1939 N N . LEU A 1 240 ? -7.337 15.215 -2.483 1.00 92.62 240 LEU A N 1
ATOM 1940 C CA . LEU A 1 240 ? -7.157 13.910 -3.135 1.00 92.62 240 LEU A CA 1
ATOM 1941 C C . LEU A 1 240 ? -8.285 13.500 -4.116 1.00 92.62 240 LEU A C 1
ATOM 1943 O O . LEU A 1 240 ? 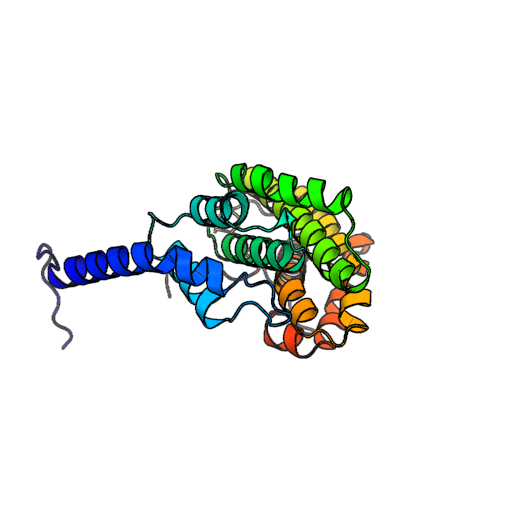-7.978 12.825 -5.102 1.00 92.62 240 LEU A O 1
ATOM 1947 N N . PRO A 1 241 ? -9.554 13.924 -3.939 1.00 91.69 241 PRO A N 1
ATOM 1948 C CA . PRO A 1 241 ? -10.599 13.742 -4.946 1.00 91.69 241 PRO A CA 1
ATOM 1949 C C . PRO A 1 241 ? -10.355 14.459 -6.286 1.00 91.69 241 PRO A C 1
ATOM 1951 O O . PRO A 1 241 ? -10.977 14.089 -7.279 1.00 91.69 241 PRO A O 1
ATOM 1954 N N . GLU A 1 242 ? -9.443 15.437 -6.355 1.00 91.12 242 GLU A N 1
ATOM 1955 C CA . GLU A 1 242 ? -9.051 16.111 -7.606 1.00 91.12 242 GLU A CA 1
ATOM 1956 C C . GLU A 1 242 ? -8.311 15.164 -8.573 1.00 91.12 242 GLU A C 1
ATOM 1958 O O . GLU A 1 242 ? -8.212 15.448 -9.765 1.00 91.12 242 GLU A O 1
ATOM 1963 N N . TYR A 1 243 ? -7.822 14.016 -8.089 1.00 92.56 243 TYR A N 1
ATOM 1964 C CA . TYR A 1 243 ? -7.106 13.012 -8.878 1.00 92.56 243 TYR A CA 1
ATOM 1965 C C . TYR A 1 243 ? -8.071 11.887 -9.305 1.00 92.56 243 TYR A C 1
ATOM 1967 O O . TYR A 1 243 ? -8.418 11.040 -8.476 1.00 92.56 243 TYR A O 1
ATOM 1975 N N . PRO A 1 244 ? -8.476 11.779 -10.590 1.00 92.81 244 PRO A N 1
ATOM 1976 C CA . PRO A 1 244 ? -9.589 10.907 -11.000 1.00 92.81 244 PRO A CA 1
ATOM 1977 C C . PRO A 1 244 ? -9.418 9.421 -10.653 1.00 92.81 244 PRO A C 1
ATOM 1979 O O . PRO A 1 244 ? -10.364 8.741 -10.248 1.00 92.81 244 PRO A O 1
ATOM 1982 N N . TYR A 1 245 ? -8.200 8.891 -10.785 1.00 93.94 245 TYR A N 1
ATOM 1983 C CA . TYR A 1 245 ? -7.922 7.497 -10.433 1.00 93.94 245 TYR A CA 1
ATOM 1984 C C . TYR A 1 245 ? -7.977 7.258 -8.922 1.00 93.94 245 TYR A C 1
ATOM 1986 O O . TYR A 1 245 ? -8.504 6.248 -8.465 1.00 93.94 245 TYR A O 1
ATOM 1994 N N . ILE A 1 246 ? -7.471 8.199 -8.130 1.00 96.06 246 ILE A N 1
ATOM 1995 C CA . ILE A 1 246 ? -7.487 8.113 -6.669 1.00 96.06 246 ILE A CA 1
ATOM 1996 C C . ILE A 1 246 ? -8.928 8.224 -6.153 1.00 96.06 246 ILE A C 1
ATOM 1998 O O . ILE A 1 246 ? -9.362 7.376 -5.374 1.00 96.06 246 ILE A O 1
ATOM 2002 N N . ALA A 1 247 ? -9.703 9.177 -6.680 1.00 93.62 247 ALA A N 1
ATOM 2003 C CA . ALA A 1 247 ? -11.118 9.380 -6.364 1.00 93.62 247 ALA A CA 1
ATOM 2004 C C . ALA A 1 247 ? -11.987 8.128 -6.588 1.00 93.62 247 ALA A C 1
ATOM 2006 O O . ALA A 1 247 ? -12.977 7.922 -5.893 1.00 93.62 247 ALA A O 1
ATOM 2007 N N . THR A 1 248 ? -11.615 7.276 -7.549 1.00 93.56 248 THR A N 1
ATOM 2008 C CA . THR A 1 248 ? -12.359 6.049 -7.884 1.00 93.56 248 THR A CA 1
ATOM 2009 C C . THR A 1 248 ? -11.856 4.797 -7.163 1.00 93.56 248 THR A C 1
ATOM 2011 O O . THR A 1 248 ? -12.507 3.754 -7.236 1.00 93.56 248 THR A O 1
ATOM 2014 N N . THR A 1 249 ? -10.714 4.868 -6.471 1.00 92.75 249 THR A N 1
ATOM 2015 C CA . THR A 1 249 ? -10.057 3.693 -5.867 1.00 92.75 249 THR A CA 1
ATOM 2016 C C . THR A 1 249 ? -9.912 3.760 -4.350 1.00 92.75 249 THR A C 1
ATOM 2018 O O . THR A 1 249 ? -9.706 2.716 -3.731 1.00 92.75 249 THR A O 1
ATOM 2021 N N . VAL A 1 250 ? -10.056 4.940 -3.743 1.00 93.31 250 VAL A N 1
ATOM 2022 C CA . VAL A 1 250 ? -9.961 5.152 -2.290 1.00 93.31 250 VAL A CA 1
ATOM 2023 C C . VAL A 1 250 ? -11.301 5.627 -1.728 1.00 93.31 250 VAL A C 1
ATOM 2025 O O . VAL A 1 250 ? -12.039 6.368 -2.373 1.00 93.31 250 VAL A O 1
ATOM 2028 N N . ILE A 1 251 ? -11.631 5.189 -0.509 1.00 89.25 251 ILE A N 1
ATOM 2029 C CA . ILE A 1 251 ? -12.876 5.563 0.175 1.00 89.25 251 ILE A CA 1
ATOM 2030 C C . ILE A 1 251 ? -12.629 6.789 1.058 1.00 89.25 251 ILE A C 1
ATOM 2032 O O . ILE A 1 251 ? -12.178 6.662 2.202 1.00 89.25 251 ILE A O 1
ATOM 2036 N N . PHE A 1 252 ? -12.969 7.962 0.531 1.00 89.25 252 PHE A N 1
ATOM 2037 C CA . PHE A 1 252 ? -12.875 9.240 1.236 1.00 89.25 252 PHE A CA 1
ATOM 2038 C C . PHE A 1 252 ? -14.050 9.464 2.196 1.00 89.25 252 PHE A C 1
ATOM 2040 O O . PHE A 1 252 ? -15.164 9.029 1.899 1.00 89.25 252 PHE A O 1
ATOM 2047 N N . PRO A 1 253 ? -13.835 10.156 3.329 1.00 84.88 253 PRO A N 1
ATOM 2048 C CA . PRO A 1 253 ? -14.937 10.748 4.079 1.00 84.88 253 PRO A CA 1
ATOM 2049 C C . PRO A 1 253 ? -15.561 11.889 3.259 1.00 84.88 253 PRO A C 1
ATOM 2051 O O . PRO A 1 253 ? -14.848 12.788 2.812 1.00 84.88 253 PRO A O 1
ATOM 2054 N N . MET A 1 254 ? -16.878 11.859 3.046 1.00 77.56 254 MET A N 1
ATOM 2055 C CA . MET A 1 254 ? -17.564 12.915 2.292 1.00 77.56 254 MET A CA 1
ATOM 2056 C C . MET A 1 254 ? -17.765 14.176 3.152 1.00 77.56 254 MET A C 1
ATOM 2058 O O . MET A 1 254 ? -17.935 14.066 4.371 1.00 77.56 254 MET A O 1
ATOM 2062 N N . PRO A 1 255 ? -17.807 15.385 2.556 1.00 75.06 255 PRO A N 1
ATOM 2063 C CA . PRO A 1 255 ? -18.147 16.601 3.291 1.00 75.06 255 PRO A CA 1
ATOM 2064 C C . PRO A 1 255 ? -19.487 16.458 4.028 1.00 75.06 255 PRO A C 1
ATOM 2066 O O . PRO A 1 255 ? -20.502 16.116 3.424 1.00 75.06 255 PRO A O 1
ATOM 2069 N N . GLY A 1 256 ? -19.490 16.707 5.340 1.00 73.69 256 GLY A N 1
ATOM 2070 C CA . GLY A 1 256 ? -20.677 16.574 6.195 1.00 73.69 256 GLY A CA 1
ATOM 2071 C C . GLY A 1 256 ? -20.996 15.147 6.661 1.00 73.69 256 GLY A C 1
ATOM 2072 O O . GLY A 1 256 ? -21.923 14.961 7.450 1.00 73.69 256 GLY A O 1
ATOM 2073 N N . GLU A 1 257 ? -20.237 14.135 6.233 1.00 81.62 257 GLU A N 1
ATOM 2074 C CA . GLU A 1 257 ? -20.395 12.766 6.720 1.00 81.62 257 GLU A CA 1
ATOM 2075 C C . GLU A 1 257 ? -19.795 12.607 8.124 1.00 81.62 257 GLU A C 1
ATOM 2077 O O . GLU A 1 257 ? -18.699 13.085 8.428 1.00 81.62 257 GLU A O 1
ATOM 2082 N N . LYS A 1 258 ? -20.494 11.874 9.000 1.00 83.56 258 LYS A N 1
ATOM 2083 C CA . LYS A 1 258 ? -19.925 11.468 10.286 1.00 83.56 258 LYS A CA 1
ATOM 2084 C C . LYS A 1 258 ? -18.817 10.449 10.035 1.00 83.56 258 LYS A C 1
ATOM 2086 O O . LYS A 1 258 ? -19.094 9.302 9.696 1.00 83.56 258 LYS A O 1
ATOM 2091 N N . ILE A 1 259 ? -17.571 10.850 10.262 1.00 86.62 259 ILE A N 1
ATOM 2092 C CA . ILE A 1 259 ? -16.412 9.974 10.081 1.00 86.62 259 ILE A CA 1
ATOM 2093 C C . ILE A 1 259 ? -16.480 8.811 11.076 1.00 86.62 259 ILE A C 1
ATOM 2095 O O . ILE A 1 259 ? -16.512 9.004 12.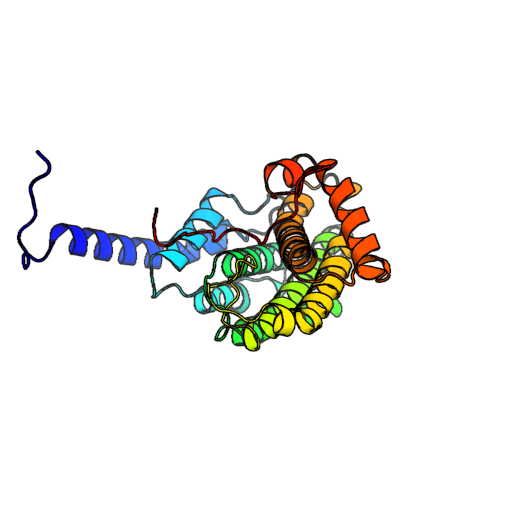294 1.00 86.62 259 ILE A O 1
ATOM 2099 N N . THR A 1 260 ? -16.513 7.591 10.542 1.00 88.06 260 THR A N 1
ATOM 2100 C CA . THR A 1 260 ? -16.528 6.348 11.320 1.00 88.06 260 THR A CA 1
ATOM 2101 C C . THR A 1 260 ? -15.234 5.565 11.152 1.00 88.06 260 THR A C 1
ATOM 2103 O O . THR A 1 260 ? -14.543 5.692 10.134 1.00 88.06 260 THR A O 1
ATOM 2106 N N . ILE A 1 261 ? -14.991 4.668 12.113 1.00 90.31 261 ILE A N 1
ATOM 2107 C CA . ILE A 1 261 ? -13.976 3.612 12.034 1.00 90.31 261 ILE A CA 1
ATOM 2108 C C . ILE A 1 261 ? -14.065 2.910 10.661 1.00 90.31 261 ILE A C 1
ATOM 2110 O O . ILE A 1 261 ? -15.183 2.648 10.184 1.00 90.31 261 ILE A O 1
ATOM 2114 N N . PRO A 1 262 ? -12.925 2.624 10.002 1.00 92.62 262 PRO A N 1
ATOM 2115 C CA . PRO A 1 262 ? -12.890 1.817 8.787 1.00 92.62 262 PRO A CA 1
ATOM 2116 C C . PRO A 1 262 ? -13.606 0.472 8.965 1.00 92.62 262 PRO A C 1
ATOM 2118 O O . PRO A 1 262 ? -13.508 -0.183 9.999 1.00 92.62 262 PRO A O 1
ATOM 2121 N N . ARG A 1 263 ? -14.353 0.040 7.945 1.00 90.31 263 ARG A N 1
ATOM 2122 C CA . ARG A 1 263 ? -15.070 -1.245 7.987 1.00 90.31 263 ARG A CA 1
ATOM 2123 C C . ARG A 1 263 ? -14.109 -2.399 7.726 1.00 90.31 263 ARG A C 1
ATOM 2125 O O . ARG A 1 263 ? -13.187 -2.254 6.929 1.00 90.31 263 ARG A O 1
ATOM 2132 N N . GLU A 1 264 ? -14.353 -3.557 8.332 1.00 89.19 264 GLU A N 1
ATOM 2133 C CA . GLU A 1 264 ? -13.629 -4.789 7.995 1.00 89.19 264 GLU A CA 1
ATOM 2134 C C . GLU A 1 264 ? -13.755 -5.086 6.490 1.00 89.19 264 GLU A C 1
ATOM 2136 O O . GLU A 1 264 ? -14.853 -5.007 5.934 1.00 89.19 264 GLU A O 1
ATOM 2141 N N . ARG A 1 265 ? -12.647 -5.439 5.816 1.00 85.06 265 ARG A N 1
ATOM 2142 C CA . ARG A 1 265 ? -12.697 -5.815 4.387 1.00 85.06 265 ARG A CA 1
ATOM 2143 C C . ARG A 1 265 ? -13.452 -7.129 4.157 1.00 85.06 265 ARG A C 1
ATOM 2145 O O . ARG A 1 265 ? -14.088 -7.285 3.118 1.00 85.06 265 ARG A O 1
ATOM 2152 N N . PHE A 1 266 ? -13.387 -8.049 5.121 1.00 81.81 266 PHE A N 1
ATOM 2153 C CA . PHE A 1 266 ? -14.025 -9.366 5.075 1.00 81.81 266 PHE A CA 1
ATOM 2154 C C . PHE A 1 266 ? -14.850 -9.593 6.351 1.00 81.81 266 PHE A C 1
ATOM 2156 O O . PHE A 1 266 ? -14.402 -10.293 7.256 1.00 81.81 266 PHE A O 1
ATOM 2163 N N . PRO A 1 267 ? -16.041 -8.978 6.463 1.00 72.06 267 PRO A N 1
ATOM 2164 C CA . PRO A 1 267 ? -16.871 -9.121 7.652 1.00 72.06 267 PRO A CA 1
ATOM 2165 C C . PRO A 1 267 ? -17.250 -10.590 7.854 1.00 72.06 267 PRO A C 1
ATOM 2167 O O . PRO A 1 267 ? -17.799 -11.231 6.957 1.00 72.06 267 PRO A O 1
ATOM 2170 N N . ARG A 1 268 ? -16.954 -11.135 9.040 1.00 65.75 268 ARG A N 1
ATOM 2171 C CA . ARG A 1 268 ? -17.084 -12.580 9.294 1.00 65.75 268 ARG A CA 1
ATOM 2172 C C . ARG A 1 268 ? -18.531 -13.095 9.309 1.00 65.75 268 ARG A C 1
ATOM 2174 O O . ARG A 1 268 ? -18.698 -14.309 9.231 1.00 65.75 268 ARG A O 1
ATOM 2181 N N . ARG A 1 269 ? -19.559 -12.230 9.376 1.00 52.50 269 ARG A N 1
ATOM 2182 C CA . ARG A 1 269 ? -20.996 -12.562 9.221 1.00 52.50 269 ARG A CA 1
ATOM 2183 C C . ARG A 1 269 ? -21.824 -11.329 8.817 1.00 52.50 269 ARG A C 1
ATOM 2185 O O . ARG A 1 269 ? -21.709 -10.293 9.471 1.00 52.50 269 ARG A O 1
ATOM 2192 N N . VAL A 1 270 ? -22.682 -11.487 7.805 1.00 39.75 270 VAL A N 1
ATOM 2193 C CA . VAL A 1 270 ? -24.016 -10.860 7.717 1.00 39.75 270 VAL A CA 1
ATOM 2194 C C . VAL A 1 270 ? -25.016 -12.001 7.796 1.00 39.75 270 VAL A C 1
ATOM 2196 O O . VAL A 1 270 ? -24.757 -13.015 7.108 1.00 39.75 270 VAL A O 1
#

Foldseek 3Di:
DPPPDDPDDDPVVVVVVLVVVQVVLVVCLLVLLCQQQDLDLDHRDPVSLVSLLVCCVSPVVSPLQVLLCCLQVVDPCLVALSSLLSSLLSSLVSQLQFLFLLPVLVSLVSLVVLLVSLVVDQDPPVRNLSSLLNNLSSQLVNLLSVLRNVQRQAGSLRAGHPPDDLVVSQVSLLVSLLSLLCSLVVSVVVVVPDPRVNSVVSSLSSLSNNQLSLLSNLARDPVPPPDPSNVSSVVVLVCQCVPPVNVVRHDGQDVPHDRHHDDNPCPPDD

pLDDT: mean 89.81, std 11.17, range [36.84, 98.69]

Organism: NCBI:txid1144522

Sequence (270 aa):
MFASTPPGEDWTWLGQLQGSYHKWTSSSLSSWLTKATKAKYDPPKAKHVRRILVASLRDASISPYNVSRYLIEERPWRNDARIAAKCLYIILILLQYQEELSNMMNIAKLTDSVLTYWTEHIPEEKHQIYSSIASRIGSIIHSKLVFHMNHNGVHGNFAVRKGERLEDLIPDLRRHLISSHYETSGVQAAVTNSEDFTATVLWQPMVDETVSAYRLLKSIDKSQESDAAFRDTEYLITRLPEYPYIATTVIFPMPGEKITIPRERFPRRV

InterPro domains:
  IPR008942 ENTH/VHS [G3DSA:1.25.40.90] (14-142)
  IPR008942 ENTH/VHS [SSF48464] (27-99)
  IPR011417 AP180 N-terminal homology (ANTH) domain [PF07651] (33-164)